Protein AF-T1C9J8-F1 (afdb_monomer_lite)

Secondary structure (DSSP, 8-state):
--PPTT-EEEETTEEEEEEEEETTEEEEEEESS-PBPP---S-PPPPPHHHHHHHHHHHHH---TTS---HHHHHHHHHHHHHT--GGGS--SSEEEEEEETTEEEEE--S-HHHHHHHHHHHHHHHHHHHTS--EEEEEETTEEEEE-SS---HHHHHHGGG--GGGHHHHHHHHGGGSHHHHHHHHHHHHHTTSS-TT--TT-HHHHHHHHHHHTTSHHHHHHHHHHHHHH--HHHHHHHHHHHHTTSSEEEE----HHHHHHHHTTGGG---SS--HHHHHHHHHHHHHSPEEEE-TTT--EEEE-GGG-

pLDDT: mean 84.66, std 13.59, range [38.12, 98.19]

Sequence (313 aa):
MLAQPEEIFLLHGRTWKVVEYRDGELLVENVHEIGSEPRWAGEDLPVPFDVAQEIGRLRREGNFEAYPLRPPDRDRLAERRSAAGAADALPTDRRVTVTARGRVVVYGACFGTRTNETLALAIAGLLTARLGARADVAAVEPTWFVLELPIALDGPALLDAFSLDPDTLGPLAERLVPSSLDYRWVFLAVARKLGVIPPSADPRDLRTLEPLLDQSRTNPLGEETLDKTLHDRYDLGHATEVLRRVRAGEIEVVLAPATPLTDSPLERLRWRAIPDTPPPTLLRAVKERLAKEPLALVCLRCGFSRQTTPGRY

Foldseek 3Di:
DPDDQQAWEDDPNWIWGFHDDDDVDTDIDTDPDDHDYDDPPDDDDWFAQVNLQVVQACLQPVDPPVPPDDPVVSVVSSVVSVQQDDSVQAHHSQEWEWEDDWQKIKTFASGIFQLQVLLLQQLQLVLCVVVVHGKDFLDTGNGMTMIGHPGGDDPVVSLCSLLDQLVCSVVSCLVRVLVDPVLLVLLVVLCCVVVVDPPPDDSPPCVVSVVVQVVCCPDPSNVSSSVVSCVPRHDSPSNSVVSVCCVVSRHDYYYHYDGPVNVVVVVVSPVVCPPPDDDVVVVVVVVVVQQPDWDWDADPPPRDIDIDGNVVD

Organism: NCBI:txid410659

Structure (mmCIF, N/CA/C/O backbone):
data_AF-T1C9J8-F1
#
_entry.id   AF-T1C9J8-F1
#
loop_
_atom_site.group_PDB
_atom_site.id
_atom_site.type_symbol
_atom_site.label_atom_id
_atom_site.label_alt_id
_atom_site.label_comp_id
_atom_site.label_asym_id
_atom_site.label_entity_id
_atom_site.label_seq_id
_atom_site.pdbx_PDB_ins_code
_atom_site.Cartn_x
_atom_site.Cartn_y
_atom_site.Cartn_z
_atom_site.occupancy
_atom_site.B_iso_or_equiv
_atom_site.auth_seq_id
_atom_site.auth_comp_id
_atom_site.auth_asym_id
_atom_site.auth_atom_id
_atom_site.pdbx_PDB_model_num
ATOM 1 N N . MET A 1 1 ? 19.697 -0.714 -2.674 1.00 38.12 1 MET A N 1
ATOM 2 C CA . MET A 1 1 ? 20.263 0.192 -1.657 1.00 38.12 1 MET A CA 1
ATOM 3 C C . MET A 1 1 ? 21.759 0.251 -1.918 1.00 38.12 1 MET A C 1
ATOM 5 O O . MET A 1 1 ? 22.385 -0.799 -1.892 1.00 38.12 1 MET A O 1
ATOM 9 N N . LEU A 1 2 ? 22.302 1.400 -2.324 1.00 41.41 2 LEU A N 1
ATOM 10 C CA . LEU A 1 2 ? 23.755 1.586 -2.398 1.00 41.41 2 LEU A CA 1
ATOM 11 C C . LEU A 1 2 ? 24.186 1.989 -0.989 1.00 41.41 2 LEU A C 1
ATOM 13 O O . LEU A 1 2 ? 23.748 3.035 -0.517 1.00 41.41 2 LEU A O 1
ATOM 17 N N . ALA A 1 3 ? 24.930 1.117 -0.312 1.00 53.22 3 ALA A N 1
ATOM 18 C CA . ALA A 1 3 ? 25.431 1.389 1.027 1.00 53.22 3 ALA A CA 1
ATOM 19 C C . ALA A 1 3 ? 26.308 2.651 1.009 1.00 53.22 3 ALA A C 1
ATOM 21 O O . ALA A 1 3 ? 27.092 2.843 0.073 1.00 53.22 3 ALA A O 1
ATOM 22 N N . GLN A 1 4 ? 26.149 3.528 1.998 1.00 53.25 4 GLN A N 1
ATOM 23 C CA . GLN A 1 4 ? 26.947 4.750 2.096 1.00 53.25 4 GLN A CA 1
ATOM 24 C C . GLN A 1 4 ? 28.256 4.492 2.858 1.00 53.25 4 GLN A C 1
ATOM 26 O O . GLN A 1 4 ? 28.292 3.641 3.747 1.00 53.25 4 GLN A O 1
ATOM 31 N N . PRO A 1 5 ? 29.344 5.223 2.550 1.00 58.94 5 PRO A N 1
ATOM 32 C CA . PRO A 1 5 ? 30.524 5.244 3.411 1.00 58.94 5 PRO A CA 1
ATOM 33 C C . PRO A 1 5 ? 30.120 5.630 4.840 1.00 58.94 5 PRO A C 1
ATOM 35 O O . PRO A 1 5 ? 29.299 6.530 5.009 1.00 58.94 5 PRO A O 1
ATOM 38 N N . GLU A 1 6 ? 30.697 4.966 5.843 1.00 64.62 6 GLU A N 1
ATOM 39 C CA . GLU A 1 6 ? 30.376 5.082 7.277 1.00 64.62 6 GLU A CA 1
ATOM 40 C C . GLU A 1 6 ? 29.046 4.443 7.725 1.00 64.62 6 GLU A C 1
ATOM 42 O O . GLU A 1 6 ? 28.702 4.516 8.904 1.00 64.62 6 GLU A O 1
ATOM 47 N N . GLU A 1 7 ? 28.300 3.781 6.835 1.00 73.06 7 GLU A N 1
ATOM 48 C CA . GLU A 1 7 ? 27.076 3.069 7.213 1.00 73.06 7 GLU A CA 1
ATOM 49 C C . GLU A 1 7 ? 27.390 1.839 8.076 1.00 73.06 7 GLU A C 1
ATOM 51 O O . GLU A 1 7 ? 28.279 1.046 7.755 1.00 73.06 7 GLU A O 1
ATOM 56 N N . ILE A 1 8 ? 26.643 1.671 9.170 1.00 74.56 8 ILE A N 1
ATOM 57 C CA . ILE A 1 8 ? 26.820 0.579 10.127 1.00 74.56 8 ILE A CA 1
ATOM 58 C C . ILE A 1 8 ? 25.636 -0.392 10.026 1.00 74.56 8 ILE A C 1
ATOM 60 O O . ILE A 1 8 ? 24.482 -0.015 10.262 1.00 74.56 8 ILE A O 1
ATOM 64 N N . PHE A 1 9 ? 25.921 -1.658 9.727 1.00 69.56 9 PHE A N 1
ATOM 65 C CA . PHE A 1 9 ? 24.923 -2.714 9.560 1.00 69.56 9 PHE A CA 1
ATOM 66 C C . PHE A 1 9 ? 25.303 -3.993 10.314 1.00 69.56 9 PHE A C 1
ATOM 68 O O . PHE A 1 9 ? 26.475 -4.266 10.576 1.00 69.56 9 PHE A O 1
ATOM 75 N N . LEU A 1 10 ? 24.306 -4.798 10.678 1.00 69.50 10 LEU A N 1
ATOM 76 C CA . LEU A 1 10 ? 24.510 -6.072 11.371 1.00 69.50 10 LEU A CA 1
ATOM 77 C C . LEU A 1 10 ? 24.547 -7.242 10.373 1.00 69.50 10 LEU A C 1
ATOM 79 O O . LEU A 1 10 ? 23.676 -7.364 9.525 1.00 69.50 10 LEU A O 1
ATOM 83 N N . LEU A 1 11 ? 25.533 -8.135 10.457 1.00 71.25 11 LEU A N 1
ATOM 84 C CA . LEU A 1 11 ? 25.592 -9.351 9.635 1.00 71.25 11 LEU A CA 1
ATOM 85 C C . LEU A 1 11 ? 26.282 -10.478 10.413 1.00 71.25 11 LEU A C 1
ATOM 87 O O . LEU A 1 11 ? 27.334 -10.268 11.019 1.00 71.25 11 LEU A O 1
ATOM 91 N N . HIS A 1 12 ? 25.688 -11.677 10.415 1.00 70.00 12 HIS A N 1
ATOM 92 C CA . HIS A 1 12 ? 26.161 -12.841 11.186 1.00 70.00 12 HIS A CA 1
ATOM 93 C C . HIS A 1 12 ? 26.377 -12.561 12.691 1.00 70.00 12 HIS A C 1
ATOM 95 O O . HIS A 1 12 ? 27.331 -13.049 13.295 1.00 70.00 12 HIS A O 1
ATOM 101 N N . GLY A 1 13 ? 25.498 -11.759 13.306 1.00 66.25 13 GLY A N 1
ATOM 102 C CA . GLY A 1 13 ? 25.568 -11.440 14.740 1.00 66.25 13 GLY A CA 1
ATOM 103 C C . GLY A 1 13 ? 26.722 -10.510 15.128 1.00 66.25 13 GLY A C 1
ATOM 104 O O . GLY A 1 13 ? 27.062 -10.411 16.305 1.00 66.25 13 GLY A O 1
ATOM 105 N N . ARG A 1 14 ? 27.342 -9.844 14.149 1.00 73.06 14 ARG A N 1
ATOM 106 C CA . ARG A 1 14 ? 28.403 -8.853 14.342 1.00 73.06 14 ARG A CA 1
ATOM 107 C C . ARG A 1 14 ? 28.042 -7.567 13.616 1.00 73.06 14 ARG A C 1
ATOM 109 O O . ARG A 1 14 ? 27.378 -7.617 12.581 1.00 73.06 14 ARG A O 1
ATOM 116 N N . THR A 1 15 ? 28.500 -6.437 14.137 1.00 80.19 15 THR A N 1
ATOM 117 C CA . THR A 1 15 ? 28.310 -5.151 13.474 1.00 80.19 15 THR A CA 1
ATOM 118 C C . THR A 1 15 ? 29.485 -4.827 12.555 1.00 80.19 15 THR A C 1
ATOM 120 O O . THR A 1 15 ? 30.649 -5.019 12.916 1.00 80.19 15 THR A O 1
ATOM 123 N N . TRP A 1 16 ? 29.170 -4.329 11.365 1.00 79.31 16 TRP A N 1
ATOM 124 C CA . TRP A 1 16 ? 30.102 -3.962 10.311 1.00 79.31 16 TRP A CA 1
ATOM 125 C C . TRP A 1 16 ? 29.885 -2.507 9.916 1.00 79.31 16 TRP A C 1
ATOM 127 O O . TRP A 1 16 ? 28.745 -2.077 9.765 1.00 79.31 16 TRP A O 1
ATOM 137 N N . LYS A 1 17 ? 30.971 -1.762 9.734 1.00 79.06 17 LYS A N 1
ATOM 138 C CA . LYS A 1 17 ? 30.967 -0.388 9.237 1.00 79.06 17 LYS A CA 1
ATOM 139 C C . LYS A 1 17 ? 31.577 -0.344 7.843 1.00 79.06 17 LYS A C 1
ATOM 141 O O . LYS A 1 17 ? 32.652 -0.902 7.628 1.00 79.06 17 LYS A O 1
ATOM 146 N N . VAL A 1 18 ? 30.896 0.302 6.901 1.00 79.75 18 VAL A N 1
ATOM 147 C CA . VAL A 1 18 ? 31.368 0.471 5.522 1.00 79.75 18 VAL A CA 1
ATOM 148 C C . VAL A 1 18 ? 32.519 1.468 5.485 1.00 79.75 18 VAL A C 1
ATOM 150 O O . VAL A 1 18 ? 32.331 2.647 5.769 1.00 79.75 18 VAL A O 1
ATOM 153 N N . VAL A 1 19 ? 33.701 0.995 5.099 1.00 80.56 19 VAL A N 1
ATOM 154 C CA . VAL A 1 19 ? 34.913 1.812 4.950 1.00 80.56 19 VAL A CA 1
ATOM 155 C C . VAL A 1 19 ? 35.003 2.367 3.532 1.00 80.56 19 VAL A C 1
ATOM 157 O O . VAL A 1 19 ? 35.264 3.548 3.325 1.00 80.56 19 VAL A O 1
ATOM 160 N N . GLU A 1 20 ? 34.783 1.510 2.537 1.00 71.25 20 GLU A N 1
ATOM 161 C CA . GLU A 1 20 ? 34.963 1.862 1.133 1.00 71.25 20 GLU A CA 1
ATOM 162 C C . GLU A 1 20 ? 34.051 1.010 0.247 1.00 71.25 20 GLU A C 1
ATOM 164 O O . GLU A 1 20 ? 33.862 -0.187 0.484 1.00 71.25 20 GLU A O 1
ATOM 169 N N . TYR A 1 21 ? 33.513 1.628 -0.805 1.00 66.12 21 TYR A N 1
ATOM 170 C CA . TYR A 1 21 ? 32.851 0.912 -1.888 1.00 66.12 21 TYR A CA 1
ATOM 171 C C . TYR A 1 21 ? 33.843 0.677 -3.025 1.00 66.12 21 TYR A C 1
ATOM 173 O O . TYR A 1 21 ? 34.403 1.629 -3.572 1.00 66.12 21 TYR A O 1
ATOM 181 N N . ARG A 1 22 ? 34.028 -0.586 -3.403 1.00 73.19 22 ARG A N 1
ATOM 182 C CA . ARG A 1 22 ? 34.748 -0.993 -4.613 1.00 73.19 22 ARG A CA 1
ATOM 183 C C . ARG A 1 22 ? 33.746 -1.620 -5.571 1.00 73.19 22 ARG A C 1
ATOM 185 O O . ARG A 1 22 ? 32.713 -2.123 -5.138 1.00 73.19 22 ARG A O 1
ATOM 192 N N . ASP A 1 23 ? 34.012 -1.566 -6.871 1.00 62.16 23 ASP A N 1
ATOM 193 C CA . ASP A 1 23 ? 33.075 -2.090 -7.871 1.00 62.16 23 ASP A CA 1
ATOM 194 C C . ASP A 1 23 ? 32.761 -3.576 -7.618 1.00 62.16 23 ASP A C 1
ATOM 196 O O . ASP A 1 23 ? 33.561 -4.458 -7.914 1.00 62.16 23 ASP A O 1
ATOM 200 N N . GLY A 1 24 ? 31.587 -3.841 -7.033 1.00 63.66 24 GLY A N 1
ATOM 201 C CA . GLY A 1 24 ? 31.118 -5.182 -6.675 1.00 63.66 24 GLY A CA 1
ATOM 202 C C . GLY A 1 24 ? 31.525 -5.696 -5.287 1.00 63.66 24 GLY A C 1
ATOM 203 O O . GLY A 1 24 ? 31.064 -6.770 -4.908 1.00 63.66 24 GLY A O 1
ATOM 204 N N . GLU A 1 25 ? 32.309 -4.947 -4.508 1.00 69.50 25 GLU A N 1
ATOM 205 C CA . GLU A 1 25 ? 32.808 -5.366 -3.192 1.00 69.50 25 GLU A CA 1
ATOM 206 C C . GLU A 1 25 ? 32.653 -4.256 -2.140 1.00 69.50 25 GLU A C 1
ATOM 208 O O . GLU A 1 25 ? 32.909 -3.077 -2.387 1.00 69.50 25 GLU A O 1
ATOM 213 N N . LEU A 1 26 ? 32.245 -4.641 -0.930 1.00 75.50 26 LEU A N 1
ATOM 214 C CA . LEU A 1 26 ? 32.112 -3.746 0.220 1.00 75.50 26 LEU A CA 1
ATOM 215 C C . LEU A 1 26 ? 33.272 -3.990 1.183 1.00 75.50 26 LEU A C 1
ATOM 217 O O . LEU A 1 26 ? 33.353 -5.052 1.802 1.00 75.50 26 LEU A O 1
ATOM 221 N N . LEU A 1 27 ? 34.161 -3.005 1.319 1.00 78.69 27 LEU A N 1
ATOM 222 C CA . LEU A 1 27 ? 35.200 -3.038 2.340 1.00 78.69 27 LEU A CA 1
ATOM 223 C C . LEU A 1 27 ? 34.573 -2.610 3.668 1.00 78.69 27 LEU A C 1
ATOM 225 O O . LEU A 1 27 ? 34.063 -1.494 3.785 1.00 78.69 27 LEU A O 1
ATOM 229 N N . VAL A 1 28 ? 34.607 -3.498 4.659 1.00 83.12 28 VAL A N 1
ATOM 230 C CA . VAL A 1 28 ? 33.979 -3.271 5.963 1.00 83.12 28 VAL A CA 1
ATOM 231 C C . VAL A 1 28 ? 34.940 -3.537 7.112 1.00 83.12 28 VAL A C 1
ATOM 233 O O . VAL A 1 28 ? 35.787 -4.426 7.033 1.00 83.12 28 VAL A O 1
ATOM 236 N N . GLU A 1 29 ? 34.777 -2.795 8.201 1.00 84.81 29 GLU A N 1
ATOM 237 C CA . GLU A 1 29 ? 35.465 -3.032 9.469 1.00 84.81 29 GLU A CA 1
ATOM 238 C C . GLU A 1 29 ? 34.477 -3.475 10.551 1.00 84.81 29 GLU A C 1
ATOM 240 O O . GLU A 1 29 ? 33.301 -3.111 10.526 1.00 84.81 29 GLU A O 1
ATOM 245 N N . ASN A 1 30 ? 34.929 -4.299 11.497 1.00 81.94 30 ASN A N 1
ATOM 246 C CA . ASN A 1 30 ? 34.087 -4.714 12.614 1.00 81.94 30 ASN A CA 1
ATOM 247 C C . ASN A 1 30 ? 34.028 -3.601 13.667 1.00 81.94 30 ASN A C 1
ATOM 249 O O . ASN A 1 30 ? 35.068 -3.105 14.092 1.00 81.94 30 ASN A O 1
ATOM 253 N N . VAL A 1 31 ? 32.822 -3.251 14.111 1.00 79.69 31 VAL A N 1
ATOM 254 C CA . VAL A 1 31 ? 32.601 -2.231 15.146 1.00 79.69 31 VAL A CA 1
ATOM 255 C C . VAL A 1 31 ? 31.745 -2.787 16.285 1.00 79.69 31 VAL A C 1
ATOM 257 O O . VAL A 1 31 ? 30.998 -3.748 16.107 1.00 79.69 31 VAL A O 1
ATOM 260 N N . HIS A 1 32 ? 31.860 -2.196 17.476 1.00 72.44 32 HIS A N 1
ATOM 261 C CA . HIS A 1 32 ? 31.062 -2.571 18.655 1.00 72.44 32 HIS A CA 1
ATOM 262 C C . HIS A 1 32 ? 29.763 -1.767 18.800 1.00 72.44 32 HIS A C 1
ATOM 264 O O . HIS A 1 32 ? 28.956 -2.056 19.682 1.00 72.44 32 HIS A O 1
ATOM 270 N N . GLU A 1 33 ? 29.551 -0.768 17.946 1.00 70.88 33 GLU A N 1
ATOM 271 C CA . GLU A 1 33 ? 28.302 -0.013 17.891 1.00 70.88 33 GLU A CA 1
ATOM 272 C C . GLU A 1 33 ? 27.154 -0.916 17.414 1.00 70.88 33 GLU A C 1
ATOM 274 O O . GLU A 1 33 ? 27.370 -1.892 16.695 1.00 70.88 33 GLU A O 1
ATOM 279 N N . ILE A 1 34 ? 25.922 -0.633 17.839 1.00 62.28 34 ILE A N 1
ATOM 280 C CA . ILE A 1 34 ? 24.747 -1.359 17.347 1.00 62.28 34 ILE A CA 1
ATOM 281 C C . ILE A 1 34 ? 24.388 -0.757 15.991 1.00 62.28 34 ILE A C 1
ATOM 283 O O . ILE A 1 34 ? 23.905 0.371 15.912 1.00 62.28 34 ILE A O 1
ATOM 287 N N . GLY A 1 35 ? 24.666 -1.509 14.929 1.00 56.84 35 GLY A N 1
ATOM 288 C CA . GLY A 1 35 ? 24.285 -1.141 13.572 1.00 56.84 35 GLY A CA 1
ATOM 289 C C . GLY A 1 35 ? 22.791 -1.269 13.332 1.00 56.84 35 GLY A C 1
ATOM 290 O O . GLY A 1 35 ? 22.063 -1.903 14.097 1.00 56.84 35 GLY A O 1
ATOM 291 N N . SER A 1 36 ? 22.342 -0.697 12.221 1.00 55.31 36 SER A N 1
ATOM 292 C CA . SER A 1 36 ? 20.989 -0.938 11.730 1.00 55.31 36 SER A CA 1
ATOM 293 C C . SER A 1 36 ? 20.814 -2.410 11.329 1.00 55.31 36 SER A C 1
ATOM 295 O O . SER A 1 36 ? 21.742 -3.056 10.828 1.00 55.31 36 SER A O 1
ATOM 297 N N . GLU A 1 37 ? 19.630 -2.969 11.590 1.00 51.12 37 GLU A N 1
ATOM 298 C CA . GLU A 1 37 ? 19.301 -4.322 11.141 1.00 51.12 37 GLU A CA 1
ATOM 299 C C . GLU A 1 37 ? 19.304 -4.349 9.606 1.00 51.12 37 GLU A C 1
ATOM 301 O O . GLU A 1 37 ? 18.673 -3.484 8.982 1.00 51.12 37 GLU A O 1
ATOM 306 N N . PRO A 1 38 ? 20.011 -5.305 8.973 1.00 44.25 38 PRO A N 1
ATOM 307 C CA . PRO A 1 38 ? 19.994 -5.415 7.531 1.00 44.25 38 PRO A CA 1
ATOM 308 C C . PRO A 1 38 ? 18.559 -5.689 7.100 1.00 44.25 38 PRO A C 1
ATOM 310 O O . PRO A 1 38 ? 17.903 -6.619 7.570 1.00 44.25 38 PRO A O 1
ATOM 313 N N . ARG A 1 39 ? 18.066 -4.895 6.155 1.00 45.19 39 ARG A N 1
ATOM 314 C CA . ARG A 1 39 ? 16.855 -5.273 5.440 1.00 45.19 39 ARG A CA 1
ATOM 315 C C . ARG A 1 39 ? 17.241 -6.363 4.459 1.00 45.19 39 ARG A C 1
ATOM 317 O O . ARG A 1 39 ? 17.874 -6.085 3.442 1.00 45.19 39 ARG A O 1
ATOM 324 N N . TRP A 1 40 ? 16.894 -7.600 4.789 1.00 47.88 40 TRP A N 1
ATOM 325 C CA . TRP A 1 40 ? 17.001 -8.711 3.858 1.00 47.88 40 TRP A CA 1
ATOM 326 C C . TRP A 1 40 ? 16.184 -8.362 2.613 1.00 47.88 40 TRP A C 1
ATOM 328 O O . TRP A 1 40 ? 14.974 -8.165 2.682 1.00 47.88 40 TRP A O 1
ATOM 338 N N . ALA A 1 41 ? 16.858 -8.225 1.473 1.00 39.81 41 ALA A N 1
ATOM 339 C CA . ALA A 1 41 ? 16.194 -8.150 0.183 1.00 39.81 41 ALA A CA 1
ATOM 340 C C . ALA A 1 41 ? 15.796 -9.579 -0.211 1.00 39.81 41 ALA A C 1
ATOM 342 O O . ALA A 1 41 ? 16.521 -10.278 -0.913 1.00 39.81 41 ALA A O 1
ATOM 343 N N . GLY A 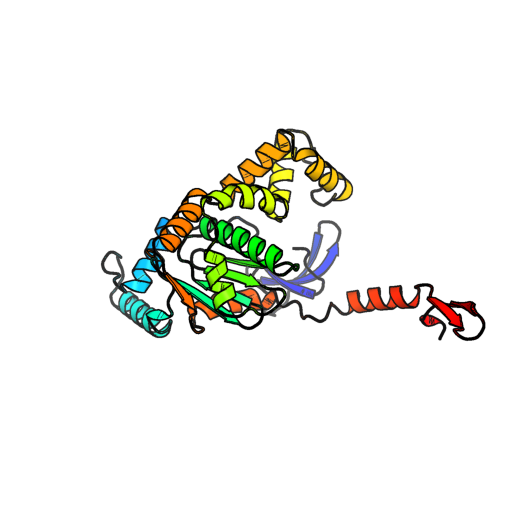1 42 ? 14.663 -10.013 0.323 1.00 44.69 42 GLY A N 1
ATOM 344 C CA . GLY A 1 42 ? 13.917 -11.204 -0.050 1.00 44.69 42 GLY A CA 1
ATOM 345 C C . GLY A 1 42 ? 12.441 -10.875 0.130 1.00 44.69 42 GLY A C 1
ATOM 346 O O . GLY A 1 42 ? 12.092 -10.081 1.002 1.00 44.69 42 GLY A O 1
ATOM 347 N N . GLU A 1 43 ? 11.579 -11.400 -0.733 1.00 55.03 43 GLU A N 1
ATOM 348 C CA . GLU A 1 43 ? 10.140 -11.226 -0.558 1.00 55.03 43 GLU A CA 1
ATOM 349 C C . GLU A 1 43 ? 9.713 -12.017 0.679 1.00 55.03 43 GLU A C 1
ATOM 351 O O . GLU A 1 43 ? 9.611 -13.243 0.627 1.00 55.03 43 GLU A O 1
ATOM 356 N N . ASP A 1 44 ? 9.487 -11.334 1.806 1.00 61.19 44 ASP A N 1
ATOM 357 C CA . ASP A 1 44 ? 8.650 -11.910 2.855 1.00 61.19 44 ASP A CA 1
ATOM 358 C C . ASP A 1 44 ? 7.346 -12.355 2.192 1.00 61.19 44 ASP A C 1
ATOM 360 O O . ASP A 1 44 ? 6.742 -11.594 1.425 1.00 61.19 44 ASP A O 1
ATOM 364 N N . LEU A 1 45 ? 6.933 -13.599 2.455 1.00 78.56 45 LEU A N 1
ATOM 365 C CA . LEU A 1 45 ? 5.687 -14.121 1.904 1.00 78.56 45 LEU A CA 1
ATOM 366 C C . LEU A 1 45 ? 4.559 -13.142 2.259 1.00 78.56 45 LEU A C 1
ATOM 368 O O . LEU A 1 45 ? 4.361 -12.852 3.445 1.00 78.56 45 LEU A O 1
ATOM 372 N N . PRO A 1 46 ? 3.839 -12.602 1.258 1.00 90.12 46 PRO A N 1
ATOM 373 C CA . PRO A 1 46 ? 2.837 -11.588 1.513 1.00 90.12 46 PRO A CA 1
ATOM 374 C C . PRO A 1 46 ? 1.758 -12.177 2.412 1.00 90.12 46 PRO A C 1
ATOM 376 O O . PRO A 1 46 ? 1.273 -13.283 2.172 1.00 90.12 46 PRO A O 1
ATOM 379 N N . VAL A 1 47 ? 1.364 -11.425 3.437 1.00 95.19 47 VAL A N 1
ATOM 380 C CA . VAL A 1 47 ? 0.275 -11.856 4.308 1.00 95.19 47 VAL A CA 1
ATOM 381 C C . VAL A 1 47 ? -1.030 -11.782 3.512 1.00 95.19 47 VAL A C 1
ATOM 383 O O . VAL A 1 47 ? -1.343 -10.704 2.986 1.00 95.19 47 VAL A O 1
ATOM 386 N N . PRO A 1 48 ? -1.783 -12.892 3.421 1.00 96.44 48 PRO A N 1
ATOM 387 C CA . PRO A 1 48 ? -3.047 -12.946 2.698 1.00 96.44 48 PRO A CA 1
ATOM 388 C C . PRO A 1 48 ? -4.130 -12.012 3.255 1.00 96.44 48 PRO A C 1
ATOM 390 O O . PRO A 1 48 ? -4.105 -11.613 4.425 1.00 96.44 48 PRO A O 1
ATOM 393 N N . PHE A 1 49 ? -5.109 -11.691 2.405 1.00 97.62 49 PHE A N 1
ATOM 394 C CA . PHE A 1 49 ? -6.233 -10.814 2.738 1.00 97.62 49 PHE A CA 1
ATOM 395 C C . PHE A 1 49 ? -7.068 -11.340 3.915 1.00 97.62 49 PHE A C 1
ATOM 397 O O . PHE A 1 49 ? -7.369 -10.597 4.847 1.00 97.62 49 PHE A O 1
ATOM 404 N N . ASP A 1 50 ? -7.408 -12.627 3.904 1.00 97.44 50 ASP A N 1
ATOM 405 C CA . ASP A 1 50 ? -8.197 -13.302 4.938 1.00 97.44 50 ASP A CA 1
ATOM 406 C C . ASP A 1 50 ? -7.495 -13.302 6.301 1.00 97.44 50 ASP A C 1
ATOM 408 O O . ASP A 1 50 ? -8.121 -12.989 7.315 1.00 97.44 50 ASP A O 1
ATOM 412 N N . VAL A 1 51 ? -6.181 -13.543 6.323 1.00 97.00 51 VAL A N 1
ATOM 413 C CA . VAL A 1 51 ? -5.365 -13.469 7.544 1.00 97.00 51 VAL A CA 1
ATOM 414 C C . VAL A 1 51 ? -5.372 -12.052 8.122 1.00 97.00 51 VAL A C 1
ATOM 416 O O . VAL A 1 51 ? -5.542 -11.860 9.327 1.00 97.00 51 VAL A O 1
ATOM 419 N N . ALA A 1 52 ? -5.224 -11.029 7.280 1.00 97.38 52 ALA A N 1
ATOM 420 C CA . ALA A 1 52 ? -5.265 -9.647 7.744 1.00 97.38 52 ALA A CA 1
ATOM 421 C C . ALA A 1 52 ? -6.664 -9.228 8.222 1.00 97.38 52 ALA A C 1
ATOM 423 O O . ALA A 1 52 ? -6.779 -8.562 9.255 1.00 97.38 52 ALA A O 1
ATOM 424 N N . GLN A 1 53 ? -7.726 -9.661 7.535 1.00 97.81 53 GLN A N 1
ATOM 425 C CA . GLN A 1 53 ? -9.107 -9.464 7.986 1.00 97.81 53 GLN A CA 1
ATOM 426 C C . GLN A 1 53 ? -9.346 -10.140 9.338 1.00 97.81 53 GLN A C 1
ATOM 428 O O . GLN A 1 53 ? -9.973 -9.552 10.217 1.00 97.81 53 GLN A O 1
ATOM 433 N N . GLU A 1 54 ? -8.803 -11.334 9.562 1.00 96.75 54 GLU A N 1
ATOM 434 C CA . GLU A 1 54 ? -8.890 -11.996 10.857 1.00 96.75 54 GLU A CA 1
ATOM 435 C C . GLU A 1 54 ? -8.189 -11.194 11.965 1.00 96.75 54 GLU A C 1
ATOM 437 O O . GLU A 1 54 ? -8.774 -11.000 13.032 1.00 96.75 54 GLU A O 1
ATOM 442 N N . ILE A 1 55 ? -7.003 -10.631 11.703 1.00 94.50 55 ILE A N 1
ATOM 443 C CA . ILE A 1 55 ? -6.338 -9.711 12.643 1.00 94.50 55 ILE A CA 1
ATOM 444 C C . ILE A 1 55 ? -7.245 -8.510 12.953 1.00 94.50 55 ILE A C 1
ATOM 446 O O . ILE A 1 55 ? -7.394 -8.124 14.116 1.00 94.50 55 ILE A O 1
ATOM 450 N N . GLY A 1 56 ? -7.875 -7.927 11.931 1.00 95.69 56 GLY A N 1
ATOM 451 C CA . GLY A 1 56 ? -8.824 -6.825 12.086 1.00 95.69 56 GLY A CA 1
ATOM 452 C C . GLY A 1 56 ? -10.040 -7.195 12.944 1.00 95.69 56 GLY A C 1
ATOM 453 O O . GLY A 1 56 ? -10.406 -6.443 13.852 1.00 95.69 56 GLY A O 1
ATOM 454 N N . ARG A 1 57 ? -10.612 -8.383 12.720 1.00 95.56 57 ARG A N 1
ATOM 455 C CA . ARG A 1 57 ? -11.730 -8.936 13.498 1.00 95.56 57 ARG A CA 1
ATOM 456 C C . ARG A 1 57 ? -11.345 -9.142 14.957 1.00 95.56 57 ARG A C 1
ATOM 458 O O . ARG A 1 57 ? -12.080 -8.724 15.849 1.00 95.56 57 ARG A O 1
ATOM 465 N N . LEU A 1 58 ? -10.171 -9.719 15.208 1.00 93.25 58 LEU A N 1
ATOM 466 C CA . LEU A 1 58 ? -9.632 -9.918 16.553 1.00 93.25 58 LEU A CA 1
ATOM 467 C C . LEU A 1 58 ? -9.405 -8.591 17.286 1.00 93.25 58 LEU A C 1
ATOM 469 O O . LEU A 1 58 ? -9.704 -8.487 18.475 1.00 93.25 58 LEU A O 1
ATOM 473 N N . ARG A 1 59 ? -8.940 -7.544 16.589 1.00 92.25 59 ARG A N 1
ATOM 474 C CA . ARG A 1 59 ? -8.840 -6.189 17.161 1.00 92.25 59 ARG A CA 1
ATOM 475 C C . ARG A 1 59 ? -10.212 -5.640 17.546 1.00 92.25 59 ARG A C 1
ATOM 477 O O . ARG A 1 59 ? -10.342 -5.060 18.624 1.00 92.25 59 ARG A O 1
ATOM 484 N N . ARG A 1 60 ? -11.237 -5.850 16.715 1.00 92.81 60 ARG A N 1
ATOM 485 C CA . ARG A 1 60 ? -12.607 -5.412 17.009 1.00 92.81 60 ARG A CA 1
ATOM 486 C C . ARG A 1 60 ? -13.203 -6.163 18.197 1.00 92.81 60 ARG A C 1
ATOM 488 O O . ARG A 1 60 ? -13.632 -5.533 19.157 1.00 92.81 60 ARG A O 1
ATOM 495 N N . GLU A 1 61 ? -13.219 -7.488 18.137 1.00 92.12 61 GLU A N 1
ATOM 496 C CA . GLU A 1 61 ? -13.957 -8.346 19.072 1.00 92.12 61 GLU A CA 1
ATOM 497 C C . GLU A 1 61 ? -13.190 -8.602 20.369 1.00 92.12 61 GLU A C 1
ATOM 499 O O . GLU A 1 61 ? -13.803 -8.801 21.412 1.00 92.12 61 GLU A O 1
ATOM 504 N N . GLY A 1 62 ? -11.853 -8.596 20.327 1.00 88.88 62 GLY A N 1
ATOM 505 C CA . GLY A 1 62 ? -11.018 -8.977 21.468 1.00 88.88 62 GLY A CA 1
ATOM 506 C C . GLY A 1 62 ? -11.207 -10.435 21.904 1.00 88.88 62 GLY A C 1
ATOM 507 O O . GLY A 1 62 ? -10.794 -10.797 23.002 1.00 88.88 62 GLY A O 1
ATOM 508 N N . ASN A 1 63 ? -11.848 -11.258 21.070 1.00 88.44 63 ASN A N 1
ATOM 509 C CA . ASN A 1 63 ? -12.152 -12.651 21.359 1.00 88.44 63 ASN A CA 1
ATOM 510 C C . ASN A 1 63 ? -11.080 -13.563 20.752 1.00 88.44 63 ASN A C 1
ATOM 512 O O . ASN A 1 63 ? -11.009 -13.712 19.535 1.00 88.44 63 ASN A O 1
ATOM 516 N N . PHE A 1 64 ? -10.286 -14.206 21.607 1.00 88.44 64 PHE A N 1
ATOM 517 C CA . PHE A 1 64 ? -9.221 -15.126 21.201 1.00 88.44 64 PHE A CA 1
ATOM 518 C C . PHE A 1 64 ? -9.534 -16.598 21.537 1.00 88.44 64 PHE A C 1
ATOM 520 O O . PHE A 1 64 ? -8.632 -17.434 21.541 1.00 88.44 64 PHE A O 1
ATOM 527 N N . GLU A 1 65 ? -10.788 -16.955 21.843 1.00 86.81 65 GLU A N 1
ATOM 528 C CA . GLU A 1 65 ? -11.182 -18.314 22.272 1.00 86.81 65 GLU A CA 1
ATOM 529 C C . GLU A 1 65 ? -10.849 -19.405 21.253 1.00 86.81 65 GLU A C 1
ATOM 531 O O . GLU A 1 65 ? -10.417 -20.489 21.635 1.00 86.81 65 GLU A O 1
ATOM 536 N N . ALA A 1 66 ? -10.941 -19.094 19.960 1.00 88.75 66 ALA A N 1
ATOM 537 C CA . ALA A 1 66 ? -10.599 -20.028 18.888 1.00 88.75 66 ALA A CA 1
ATOM 538 C C . ALA A 1 66 ? -9.100 -20.395 18.827 1.00 88.75 66 ALA A C 1
ATOM 540 O O . ALA A 1 66 ? -8.729 -21.340 18.133 1.00 88.75 66 ALA A O 1
ATOM 541 N N . TYR A 1 67 ? -8.234 -19.666 19.538 1.00 89.56 67 TYR A N 1
ATOM 542 C CA . TYR A 1 67 ? -6.788 -19.856 19.502 1.00 89.56 67 TYR A CA 1
ATOM 543 C C . TYR A 1 67 ? -6.297 -20.649 20.716 1.00 89.56 67 TYR A C 1
ATOM 545 O O . TYR A 1 67 ? -6.757 -20.393 21.832 1.00 89.56 67 TYR A O 1
ATOM 553 N N . PRO A 1 68 ? -5.319 -21.560 20.557 1.00 93.19 68 PRO A N 1
ATOM 554 C CA . PRO A 1 68 ? -4.774 -22.373 21.646 1.00 93.19 68 PRO A CA 1
ATOM 555 C C . PRO A 1 68 ? -3.802 -21.572 22.538 1.00 93.19 68 PRO A C 1
ATOM 557 O O . PRO A 1 68 ? -2.629 -21.911 22.680 1.00 93.19 68 PRO A O 1
ATOM 560 N N . LEU A 1 69 ? -4.280 -20.474 23.127 1.00 90.75 69 LEU A N 1
ATOM 561 C CA . LEU A 1 69 ? -3.506 -19.588 23.998 1.00 90.75 69 LEU A CA 1
ATOM 562 C C . LEU A 1 69 ? -3.615 -20.008 25.463 1.00 90.75 69 LEU A C 1
ATOM 564 O O . LEU A 1 69 ? -4.707 -20.330 25.947 1.00 90.75 69 LEU A O 1
ATOM 568 N N . ARG A 1 70 ? -2.495 -19.920 26.191 1.00 93.75 70 ARG A N 1
ATOM 569 C CA . ARG A 1 70 ? -2.480 -20.072 27.652 1.00 93.75 70 ARG A CA 1
ATOM 570 C C . ARG A 1 70 ? -3.189 -18.865 28.290 1.00 93.75 70 ARG A C 1
ATOM 572 O O . ARG A 1 70 ? -3.067 -17.765 27.750 1.00 93.75 70 ARG A O 1
ATOM 579 N N . PRO A 1 71 ? -3.852 -19.020 29.451 1.00 90.62 71 PRO A N 1
ATOM 580 C CA . PRO A 1 71 ? -4.490 -17.904 30.158 1.00 90.62 71 PRO A CA 1
ATOM 581 C C . PRO A 1 71 ? -3.630 -16.625 30.281 1.00 90.62 71 PRO A C 1
ATOM 583 O O . PRO A 1 71 ? -4.102 -15.581 29.840 1.00 90.62 71 PRO A O 1
ATOM 586 N N . PRO A 1 72 ? -2.348 -16.673 30.714 1.00 92.69 72 PRO A N 1
ATOM 587 C CA . PRO A 1 72 ? -1.532 -15.457 30.819 1.00 92.69 72 PRO A CA 1
ATOM 588 C C . PRO A 1 72 ? -1.247 -14.775 29.471 1.00 92.69 72 PRO A C 1
ATOM 590 O O . PRO A 1 72 ? -1.042 -13.565 29.420 1.00 92.69 72 PRO A O 1
ATOM 593 N N . ASP A 1 73 ? -1.228 -15.525 28.364 1.00 92.31 73 ASP A N 1
ATOM 594 C CA . ASP A 1 73 ? -1.038 -14.935 27.035 1.00 92.31 73 ASP A CA 1
ATOM 595 C C . ASP A 1 73 ? -2.312 -14.209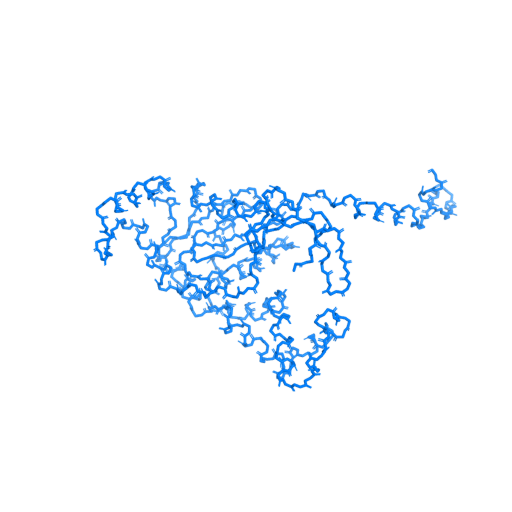 26.566 1.00 92.31 73 ASP A C 1
ATOM 597 O O . ASP A 1 73 ? -2.212 -13.175 25.903 1.00 92.31 73 ASP A O 1
ATOM 601 N N . ARG A 1 74 ? -3.503 -14.707 26.944 1.00 89.50 74 ARG A N 1
ATOM 602 C CA . ARG A 1 74 ? -4.790 -14.033 26.682 1.00 89.50 74 ARG A CA 1
ATOM 603 C C . ARG A 1 74 ? -4.872 -12.709 27.428 1.00 89.50 74 ARG A C 1
ATOM 605 O O . ARG A 1 74 ? -5.190 -11.696 26.808 1.00 89.50 74 ARG A O 1
ATOM 612 N N . ASP A 1 75 ? -4.507 -12.709 28.708 1.00 89.62 75 ASP A N 1
ATOM 613 C CA . ASP A 1 75 ? -4.482 -11.499 29.534 1.00 89.62 75 ASP A CA 1
ATOM 614 C C . ASP A 1 75 ? -3.540 -10.453 28.925 1.00 89.62 75 ASP A C 1
ATOM 616 O O . ASP A 1 75 ? -3.925 -9.305 28.703 1.00 89.62 75 ASP A O 1
ATOM 620 N N . ARG A 1 76 ? -2.340 -10.875 28.504 1.00 90.81 76 ARG A N 1
ATOM 621 C CA . ARG A 1 76 ? -1.365 -9.993 27.846 1.00 90.81 76 ARG A CA 1
ATOM 622 C C . ARG A 1 76 ? -1.875 -9.407 26.525 1.00 90.81 76 ARG A C 1
ATOM 624 O O . ARG A 1 76 ? -1.553 -8.264 26.193 1.00 90.81 76 ARG A O 1
ATOM 631 N N . LEU A 1 77 ? -2.637 -10.166 25.736 1.00 89.06 77 LEU A N 1
ATOM 632 C CA . LEU A 1 77 ? -3.256 -9.656 24.507 1.00 89.06 77 LEU A CA 1
ATOM 633 C C . LEU A 1 77 ? -4.386 -8.669 24.808 1.00 89.06 77 LEU A C 1
ATOM 635 O O . LEU A 1 77 ? -4.484 -7.644 24.130 1.00 89.06 77 LEU A O 1
ATOM 639 N N . ALA A 1 78 ? -5.201 -8.940 25.827 1.00 86.88 78 ALA A N 1
ATOM 640 C CA . ALA A 1 78 ? -6.260 -8.040 26.269 1.00 86.88 78 ALA A CA 1
ATOM 641 C C . ALA A 1 78 ? -5.690 -6.710 26.793 1.00 86.88 78 ALA A C 1
ATOM 643 O O . ALA A 1 78 ? -6.175 -5.637 26.420 1.00 86.88 78 ALA A O 1
ATOM 644 N N . GLU A 1 79 ? -4.608 -6.764 27.574 1.00 89.31 79 GLU A N 1
ATOM 645 C CA . GLU A 1 79 ? -3.853 -5.589 28.018 1.00 89.31 79 GLU A CA 1
ATOM 646 C C . GLU A 1 79 ? -3.289 -4.805 26.831 1.00 89.31 79 GLU A C 1
ATOM 648 O O . GLU A 1 79 ? -3.507 -3.599 26.728 1.00 89.31 79 GLU A O 1
ATOM 653 N N . ARG A 1 80 ? -2.623 -5.481 25.882 1.00 87.50 80 ARG A N 1
ATOM 654 C CA . ARG A 1 80 ? -2.087 -4.837 24.671 1.00 87.50 80 ARG A CA 1
ATOM 655 C C . ARG A 1 80 ? -3.172 -4.179 23.830 1.00 87.50 80 ARG A C 1
ATOM 657 O O . ARG A 1 80 ? -2.957 -3.077 23.339 1.00 87.50 80 ARG A O 1
ATOM 664 N N . ARG A 1 81 ? -4.327 -4.828 23.664 1.00 87.00 81 ARG A N 1
ATOM 665 C CA . ARG A 1 81 ? -5.476 -4.259 22.948 1.00 87.00 81 ARG A CA 1
ATOM 666 C C . ARG A 1 81 ? -6.009 -3.020 23.663 1.00 87.00 81 ARG A C 1
ATOM 668 O O . ARG A 1 81 ? -6.289 -2.029 23.004 1.00 87.00 81 ARG A O 1
ATOM 675 N N . SER A 1 82 ? -6.103 -3.061 24.989 1.00 86.56 82 SER A N 1
ATOM 676 C CA . SER A 1 82 ? -6.560 -1.920 25.793 1.00 86.56 82 SER A CA 1
ATOM 677 C C . SER A 1 82 ? -5.567 -0.754 25.746 1.00 86.56 82 SER A C 1
ATOM 679 O O . SER A 1 82 ? -5.967 0.403 25.674 1.00 86.56 82 SER A O 1
ATOM 681 N N . ALA A 1 83 ? -4.266 -1.053 25.714 1.00 88.31 83 ALA A N 1
ATOM 682 C CA . ALA A 1 83 ? -3.203 -0.063 25.563 1.00 88.31 83 ALA A CA 1
ATOM 683 C C . ALA A 1 83 ? -3.063 0.473 24.125 1.00 88.31 83 ALA A C 1
ATOM 685 O O . ALA A 1 83 ? -2.456 1.521 23.922 1.00 88.31 83 ALA A O 1
ATOM 686 N N . ALA A 1 84 ? -3.610 -0.222 23.122 1.00 85.00 84 ALA A N 1
ATOM 687 C CA . ALA A 1 84 ? -3.496 0.156 21.716 1.00 85.00 84 ALA A CA 1
ATOM 688 C C . ALA A 1 84 ? -4.315 1.399 21.343 1.00 85.00 84 ALA A C 1
ATOM 690 O O . ALA A 1 84 ? -4.133 1.910 20.246 1.00 85.00 84 ALA A O 1
ATOM 691 N N . GLY A 1 85 ? -5.191 1.892 22.218 1.00 83.88 85 GLY A N 1
ATOM 692 C CA . GLY A 1 85 ? -6.001 3.088 21.991 1.00 83.88 85 GLY A CA 1
ATOM 693 C C . GLY A 1 85 ? -7.495 2.834 22.168 1.00 83.88 85 GLY A C 1
ATOM 694 O O . GLY A 1 85 ? -7.932 1.715 22.438 1.00 83.88 85 GLY A O 1
ATOM 695 N N . ALA A 1 86 ? -8.285 3.898 22.024 1.00 84.94 86 ALA A N 1
ATOM 696 C CA . ALA A 1 86 ? -9.738 3.806 22.069 1.00 84.94 86 ALA A CA 1
ATOM 697 C C . ALA A 1 86 ? -10.265 2.924 20.923 1.00 84.94 86 ALA A C 1
ATOM 699 O O . ALA A 1 86 ? -9.694 2.898 19.834 1.00 84.94 86 ALA A O 1
ATOM 700 N N . ALA A 1 87 ? -11.348 2.182 21.168 1.00 82.31 87 ALA A N 1
ATOM 701 C CA . ALA A 1 87 ? -11.851 1.179 20.226 1.00 82.31 87 ALA A CA 1
ATOM 702 C C . ALA A 1 87 ? -12.306 1.771 18.878 1.00 82.31 87 ALA A C 1
ATOM 704 O O . ALA A 1 87 ? -12.284 1.076 17.864 1.00 82.31 87 ALA A O 1
ATOM 705 N N . ASP A 1 88 ? -12.710 3.040 18.857 1.00 85.38 88 ASP A N 1
ATOM 706 C CA . ASP A 1 88 ? -13.038 3.823 17.661 1.00 85.38 88 ASP A CA 1
ATOM 707 C C . ASP A 1 88 ? -11.792 4.228 16.847 1.00 85.38 88 ASP A C 1
ATOM 709 O O . ASP A 1 88 ? -11.861 4.339 15.625 1.00 85.38 88 ASP A O 1
ATOM 713 N N . ALA A 1 89 ? -10.631 4.337 17.497 1.00 87.88 89 ALA A N 1
ATOM 714 C CA . ALA A 1 89 ? -9.348 4.693 16.892 1.00 87.88 89 ALA A CA 1
ATOM 715 C C . ALA A 1 89 ? -8.520 3.489 16.392 1.00 87.88 89 ALA A C 1
ATOM 717 O O . ALA A 1 89 ? -7.413 3.673 15.878 1.00 87.88 89 ALA A O 1
ATOM 718 N N . LEU A 1 90 ? -9.022 2.255 16.533 1.00 92.06 90 LEU A N 1
ATOM 719 C CA . LEU A 1 90 ? -8.330 1.047 16.073 1.00 92.06 90 LEU A CA 1
ATOM 720 C C . LEU A 1 90 ? -8.742 0.661 14.643 1.00 92.06 90 LEU A C 1
ATOM 722 O O . LEU A 1 90 ? -9.941 0.580 14.359 1.00 92.06 90 LEU A O 1
ATOM 726 N N . PRO A 1 91 ? -7.784 0.336 13.754 1.00 95.06 91 PRO A N 1
ATOM 727 C CA . PRO A 1 91 ? -8.098 -0.275 12.469 1.00 95.06 91 PRO A CA 1
ATOM 728 C C . PRO A 1 91 ? -8.570 -1.719 12.653 1.00 95.06 91 PRO A C 1
ATOM 730 O O . PRO A 1 91 ? -7.972 -2.492 13.412 1.00 95.06 91 PRO A O 1
ATOM 733 N N . THR A 1 92 ? -9.627 -2.090 11.931 1.00 96.31 92 THR A N 1
ATOM 734 C CA . THR A 1 92 ? -10.282 -3.407 12.019 1.00 96.31 92 THR A CA 1
ATOM 735 C C . THR A 1 92 ? -10.603 -3.955 10.624 1.00 96.31 92 THR A C 1
ATOM 737 O O . THR A 1 92 ? -10.220 -3.374 9.614 1.00 96.31 92 THR A O 1
ATOM 740 N N . ASP A 1 93 ? -11.326 -5.072 10.548 1.00 96.69 93 ASP A N 1
ATOM 741 C CA . ASP A 1 93 ? -11.867 -5.642 9.305 1.00 96.69 93 ASP A CA 1
ATOM 742 C C . ASP A 1 93 ? -13.034 -4.830 8.710 1.00 96.69 93 ASP A C 1
ATOM 744 O O . ASP A 1 93 ? -13.416 -5.048 7.561 1.00 96.69 93 ASP A O 1
ATOM 748 N N . ARG A 1 94 ? -13.596 -3.883 9.476 1.00 96.69 94 ARG A N 1
ATOM 749 C CA . ARG A 1 94 ? -14.704 -3.001 9.053 1.00 96.69 94 ARG A CA 1
ATOM 750 C C . ARG A 1 94 ? -14.387 -1.511 9.162 1.00 96.69 94 ARG A C 1
ATOM 752 O O . ARG A 1 94 ? -15.268 -0.687 8.950 1.00 96.69 94 ARG A O 1
ATOM 759 N N . ARG A 1 95 ? -13.148 -1.156 9.507 1.00 96.69 95 ARG A N 1
ATOM 760 C CA . ARG A 1 95 ? -12.725 0.237 9.670 1.00 96.69 95 ARG A CA 1
ATOM 761 C C . ARG A 1 95 ? -11.305 0.441 9.182 1.00 96.69 95 ARG A C 1
ATOM 763 O O . ARG A 1 95 ? -10.383 -0.186 9.709 1.00 96.69 95 ARG A O 1
ATOM 770 N N . VAL A 1 96 ? -11.149 1.391 8.270 1.00 97.19 96 VAL A N 1
ATOM 771 C CA . VAL A 1 96 ? -9.870 2.012 7.937 1.00 97.19 96 VAL A CA 1
ATOM 772 C C . VAL A 1 96 ? -9.695 3.252 8.802 1.00 97.19 96 VAL A C 1
ATOM 774 O O . VAL A 1 96 ? -10.557 4.130 8.827 1.00 97.19 96 VAL A O 1
ATOM 777 N N . THR A 1 97 ? -8.576 3.335 9.513 1.00 96.06 97 THR A N 1
ATOM 778 C CA . THR A 1 97 ? -8.220 4.536 10.275 1.00 96.06 97 THR A CA 1
ATOM 779 C C . THR A 1 97 ? -7.208 5.368 9.508 1.00 96.06 97 THR A C 1
ATOM 781 O O . THR A 1 97 ? -6.284 4.830 8.903 1.00 96.06 97 THR A O 1
ATOM 784 N N . VAL A 1 98 ? -7.369 6.686 9.538 1.00 96.12 98 VAL A N 1
ATOM 785 C CA . VAL A 1 98 ? -6.484 7.636 8.864 1.00 96.12 98 VAL A CA 1
ATOM 786 C C . VAL A 1 98 ? -5.887 8.571 9.903 1.00 96.12 98 VAL A C 1
ATOM 788 O O . VAL A 1 98 ? -6.598 9.353 10.537 1.00 96.12 98 VAL A O 1
ATOM 791 N N . THR A 1 99 ? -4.572 8.496 10.081 1.00 93.56 99 THR A N 1
ATOM 792 C CA . THR A 1 99 ? -3.836 9.314 11.049 1.00 93.56 99 THR A CA 1
ATOM 793 C C . THR A 1 99 ? -2.778 10.133 10.322 1.00 93.56 99 THR A C 1
ATOM 795 O O . THR A 1 99 ? -1.806 9.591 9.798 1.00 93.56 99 THR A O 1
ATOM 798 N N . ALA A 1 100 ? -2.953 11.454 10.310 1.00 91.19 100 ALA A N 1
ATOM 799 C CA . ALA A 1 100 ? -2.003 12.387 9.716 1.00 91.19 100 ALA A CA 1
ATOM 800 C C . ALA A 1 100 ? -1.019 12.931 10.764 1.00 91.19 100 ALA A C 1
ATOM 802 O O . ALA A 1 100 ? -1.408 13.337 11.859 1.00 91.19 100 ALA A O 1
ATOM 803 N N . ARG A 1 101 ? 0.266 12.984 10.406 1.00 88.12 101 ARG A N 1
ATOM 804 C CA . ARG A 1 101 ? 1.342 13.642 11.156 1.00 88.12 101 ARG A CA 1
ATOM 805 C C . ARG A 1 101 ? 2.160 14.513 10.210 1.00 88.12 101 ARG A C 1
ATOM 807 O O . ARG A 1 101 ? 3.149 14.079 9.620 1.00 88.12 101 ARG A O 1
ATOM 814 N N . GLY A 1 102 ? 1.725 15.762 10.053 1.00 87.75 102 GLY A N 1
ATOM 815 C CA . GLY A 1 102 ? 2.307 16.683 9.079 1.00 87.75 102 GLY A CA 1
ATOM 816 C C . GLY A 1 102 ? 2.137 16.141 7.659 1.00 87.75 102 GLY A C 1
ATOM 817 O O . GLY A 1 102 ? 1.015 15.972 7.193 1.00 87.75 102 GLY A O 1
ATOM 818 N N . ARG A 1 103 ? 3.255 15.860 6.986 1.00 90.62 103 ARG A N 1
ATOM 819 C CA . ARG A 1 103 ? 3.286 15.308 5.623 1.00 90.62 103 ARG A CA 1
ATOM 820 C C . ARG A 1 103 ? 3.129 13.786 5.563 1.00 90.62 103 ARG A C 1
ATOM 822 O O . ARG A 1 103 ? 2.945 13.249 4.480 1.00 90.62 103 ARG A O 1
ATOM 829 N N . VAL A 1 104 ? 3.215 13.084 6.691 1.00 91.56 104 VAL A N 1
ATOM 830 C CA . VAL A 1 104 ? 3.138 11.618 6.725 1.00 91.56 104 VAL A CA 1
ATOM 831 C C . VAL A 1 104 ? 1.738 11.192 7.143 1.00 91.56 104 VAL A C 1
ATOM 833 O O . VAL A 1 104 ? 1.211 11.683 8.141 1.00 91.56 104 VAL A O 1
ATOM 836 N N . VAL A 1 105 ? 1.138 10.267 6.402 1.00 93.81 105 VAL A N 1
ATOM 837 C CA . VAL A 1 105 ? -0.208 9.751 6.662 1.00 93.81 105 VAL A CA 1
ATOM 838 C C . VAL A 1 105 ? -0.150 8.241 6.806 1.00 93.81 105 VAL A C 1
ATOM 840 O O . VAL A 1 105 ? 0.355 7.545 5.928 1.00 93.81 105 VAL A O 1
ATOM 843 N N . VAL A 1 106 ? -0.676 7.736 7.918 1.00 94.94 106 VAL A N 1
ATOM 844 C CA . VAL A 1 106 ? -0.790 6.304 8.196 1.00 94.94 106 VAL A CA 1
ATOM 845 C C . VAL A 1 106 ? -2.235 5.884 7.979 1.00 94.94 106 VAL A C 1
ATOM 847 O O . VAL A 1 106 ? -3.138 6.399 8.640 1.00 94.94 106 VAL A O 1
ATOM 850 N N . TYR A 1 107 ? -2.435 4.928 7.080 1.00 96.25 107 TYR A N 1
ATOM 851 C CA . TYR A 1 107 ? -3.709 4.260 6.866 1.00 96.25 107 TYR A CA 1
ATOM 852 C C . TYR A 1 107 ? -3.671 2.907 7.563 1.00 96.25 107 TYR A C 1
ATOM 854 O O . TYR A 1 107 ? -2.971 1.999 7.122 1.00 96.25 107 TYR A O 1
ATOM 862 N N . GLY A 1 108 ? -4.405 2.763 8.662 1.00 96.00 108 GLY A N 1
ATOM 863 C CA . GLY A 1 108 ? -4.630 1.476 9.303 1.00 96.00 108 GLY A CA 1
ATOM 864 C C . GLY A 1 108 ? -5.642 0.675 8.492 1.00 96.00 108 GLY A C 1
ATOM 865 O O . GLY A 1 108 ? -6.826 0.991 8.502 1.00 96.00 108 GLY A O 1
ATOM 866 N N . ALA A 1 109 ? -5.177 -0.353 7.790 1.00 96.62 109 ALA A N 1
ATOM 867 C CA . ALA A 1 109 ? -5.931 -1.069 6.768 1.00 96.62 109 ALA A CA 1
ATOM 868 C C . ALA A 1 109 ? -5.635 -2.572 6.867 1.00 96.62 109 ALA A C 1
ATOM 870 O O . ALA A 1 109 ? -4.560 -3.034 6.485 1.00 96.62 109 ALA A O 1
ATOM 871 N N . CYS A 1 110 ? -6.564 -3.346 7.431 1.00 97.25 110 CYS A N 1
ATOM 872 C CA . CYS A 1 110 ? -6.377 -4.775 7.713 1.00 97.25 110 CYS A CA 1
ATOM 873 C C . CYS A 1 110 ? -6.705 -5.649 6.489 1.00 97.25 110 CYS A C 1
ATOM 875 O O . CYS A 1 110 ? -7.572 -6.518 6.571 1.00 97.25 110 CYS A O 1
ATOM 877 N N . PHE A 1 111 ? -6.052 -5.392 5.350 1.00 98.06 111 PHE A N 1
ATOM 878 C CA . PHE A 1 111 ? -6.356 -6.041 4.065 1.00 98.06 111 PHE A CA 1
ATOM 879 C C . PHE A 1 111 ? -5.225 -6.919 3.518 1.00 98.06 111 PHE A C 1
ATOM 881 O O . PHE A 1 111 ? -5.373 -7.512 2.460 1.00 98.06 111 PHE A O 1
ATOM 888 N N . GLY A 1 112 ? -4.105 -7.048 4.224 1.00 97.06 112 GLY A N 1
ATOM 889 C CA . GLY A 1 112 ? -2.995 -7.893 3.792 1.00 97.06 112 GLY A CA 1
ATOM 890 C C . GLY A 1 112 ? -2.030 -7.143 2.884 1.00 97.06 112 GLY A C 1
ATOM 891 O O . GLY A 1 112 ? -2.277 -6.008 2.475 1.00 97.06 112 GLY A O 1
ATOM 892 N N . THR A 1 113 ? -0.884 -7.762 2.607 1.00 95.38 113 THR A N 1
ATOM 893 C CA . THR A 1 113 ? 0.259 -7.053 2.014 1.00 95.38 113 THR A CA 1
ATOM 894 C C . THR A 1 113 ? -0.044 -6.577 0.594 1.00 95.38 113 THR A C 1
ATOM 896 O O . THR A 1 113 ? 0.050 -5.388 0.317 1.00 95.38 113 THR A O 1
ATOM 899 N N . ARG A 1 114 ? -0.465 -7.480 -0.302 1.00 95.94 114 ARG A N 1
ATOM 900 C CA . ARG A 1 114 ? -0.677 -7.168 -1.731 1.00 95.94 114 ARG A CA 1
ATOM 901 C C . ARG A 1 114 ? -1.870 -6.242 -1.969 1.00 95.94 114 ARG A C 1
ATOM 903 O O . ARG A 1 114 ? -1.820 -5.363 -2.831 1.00 95.94 114 ARG A O 1
ATOM 910 N N . THR A 1 115 ? -2.938 -6.404 -1.190 1.00 97.75 115 THR A N 1
ATOM 911 C CA . THR A 1 115 ? -4.106 -5.518 -1.254 1.00 97.75 115 THR A CA 1
ATOM 912 C C . THR A 1 115 ? -3.745 -4.1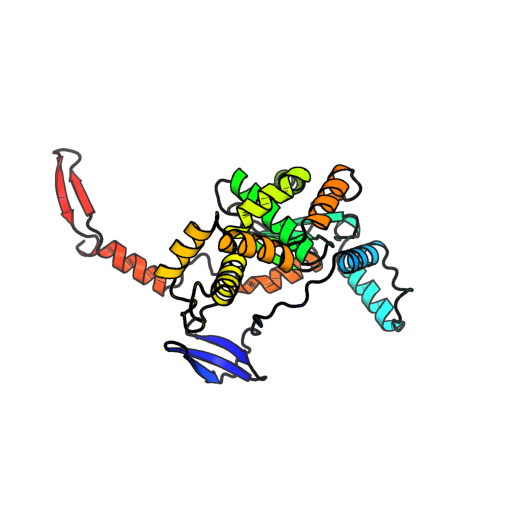17 -0.770 1.00 97.75 115 THR A C 1
ATOM 914 O O . THR A 1 115 ? -4.072 -3.142 -1.443 1.00 97.75 115 THR A O 1
ATOM 917 N N . ASN A 1 116 ? -3.000 -4.000 0.336 1.00 97.25 116 ASN A N 1
ATOM 918 C CA . ASN A 1 116 ? -2.509 -2.705 0.800 1.00 97.25 116 ASN A CA 1
ATOM 919 C C . ASN A 1 116 ? -1.505 -2.081 -0.176 1.00 97.25 116 ASN A C 1
ATOM 921 O O . ASN A 1 116 ? -1.567 -0.876 -0.376 1.00 97.25 116 ASN A O 1
ATOM 925 N N . GLU A 1 117 ? -0.640 -2.862 -0.830 1.00 95.56 117 GLU A N 1
ATOM 926 C CA . GLU A 1 117 ? 0.280 -2.367 -1.868 1.00 95.56 117 GLU A CA 1
ATOM 927 C C . GLU A 1 117 ? -0.497 -1.743 -3.037 1.00 95.56 117 GLU A C 1
ATOM 929 O O . GLU A 1 117 ? -0.176 -0.658 -3.523 1.00 95.56 117 GLU A O 1
ATOM 934 N N . THR A 1 118 ? -1.588 -2.399 -3.435 1.00 96.88 118 THR A N 1
ATOM 935 C CA . THR A 1 118 ? -2.487 -1.939 -4.501 1.00 96.88 118 THR A CA 1
ATOM 936 C C . THR A 1 118 ? -3.199 -0.645 -4.125 1.00 96.88 118 THR A C 1
ATOM 938 O O . THR A 1 118 ? -3.188 0.317 -4.895 1.00 96.88 118 THR A O 1
ATOM 941 N N . LEU A 1 119 ? -3.793 -0.600 -2.929 1.00 97.56 119 LEU A N 1
ATOM 942 C CA . LEU A 1 119 ? -4.476 0.589 -2.424 1.00 97.56 119 LEU A CA 1
ATOM 943 C C . LEU A 1 119 ? -3.492 1.747 -2.228 1.00 97.56 119 LEU A C 1
ATOM 945 O O . LEU A 1 119 ? -3.783 2.860 -2.653 1.00 97.56 119 LEU A O 1
ATOM 949 N N . ALA A 1 120 ? -2.312 1.490 -1.659 1.00 96.38 120 ALA A N 1
ATOM 950 C CA . ALA A 1 120 ? -1.275 2.494 -1.454 1.00 96.38 120 ALA A CA 1
ATOM 951 C C . ALA A 1 120 ? -0.803 3.097 -2.782 1.00 96.38 120 ALA A C 1
ATOM 953 O O . ALA A 1 120 ? -0.742 4.320 -2.894 1.00 96.38 120 ALA A O 1
ATOM 954 N N . LEU A 1 121 ? -0.531 2.264 -3.796 1.00 95.25 121 LEU A N 1
ATOM 955 C CA . LEU A 1 121 ? -0.147 2.722 -5.132 1.00 95.25 121 LEU A CA 1
ATOM 956 C C . LEU A 1 121 ? -1.238 3.601 -5.756 1.00 95.25 121 LEU A C 1
ATOM 958 O O . LEU A 1 121 ? -0.950 4.702 -6.227 1.00 95.25 121 LEU A O 1
ATOM 962 N N . ALA A 1 122 ? -2.487 3.130 -5.749 1.00 95.88 122 ALA A N 1
ATOM 963 C CA . ALA A 1 122 ? -3.607 3.841 -6.356 1.00 95.88 122 ALA A CA 1
ATOM 964 C C . ALA A 1 122 ? -3.883 5.180 -5.656 1.00 95.88 122 ALA A C 1
ATOM 966 O O . ALA A 1 122 ? -3.967 6.219 -6.312 1.00 95.88 122 ALA A O 1
ATOM 967 N N . ILE A 1 123 ? -3.948 5.176 -4.323 1.00 96.00 123 ILE A N 1
ATOM 968 C CA . ILE A 1 123 ? -4.186 6.366 -3.499 1.00 96.00 123 ILE A CA 1
ATOM 969 C C . ILE A 1 123 ? -3.038 7.369 -3.654 1.00 96.00 123 ILE A C 1
ATOM 971 O O . ILE A 1 123 ? -3.289 8.554 -3.872 1.00 96.00 123 ILE A O 1
ATOM 975 N N . ALA A 1 124 ? -1.780 6.920 -3.611 1.00 94.81 124 ALA A N 1
ATOM 976 C CA . ALA A 1 124 ? -0.630 7.790 -3.844 1.00 94.81 124 ALA A CA 1
ATOM 977 C C . ALA A 1 124 ? -0.653 8.397 -5.256 1.00 94.81 124 ALA A C 1
ATOM 979 O O . ALA A 1 124 ? -0.373 9.585 -5.423 1.00 94.81 124 ALA A O 1
ATOM 980 N N . GLY A 1 125 ? -1.045 7.620 -6.271 1.00 93.00 125 GLY A N 1
ATOM 981 C CA . GLY A 1 125 ? -1.220 8.104 -7.640 1.00 93.00 125 GLY A CA 1
ATOM 982 C C . GLY A 1 125 ? -2.301 9.183 -7.762 1.00 93.00 125 GLY A C 1
ATOM 983 O O . GLY A 1 125 ? -2.067 10.217 -8.390 1.00 93.00 125 GLY A O 1
ATOM 984 N N . LEU A 1 126 ? -3.454 8.995 -7.114 1.00 93.00 126 LEU A N 1
ATOM 985 C CA . LEU A 1 126 ? -4.534 9.990 -7.079 1.00 93.00 126 LEU A CA 1
ATOM 986 C C . LEU A 1 126 ? -4.114 11.276 -6.374 1.00 93.00 126 LEU A C 1
ATOM 988 O O . LEU A 1 126 ? -4.330 12.370 -6.896 1.00 93.00 126 LEU A O 1
ATOM 992 N N . LEU A 1 127 ? -3.494 11.150 -5.199 1.00 93.38 127 LEU A N 1
ATOM 993 C CA . LEU A 1 127 ? -2.995 12.300 -4.453 1.00 93.38 127 LEU A CA 1
ATOM 994 C C . LEU A 1 127 ? -1.913 13.029 -5.254 1.00 93.38 127 LEU A C 1
ATOM 996 O O . LEU A 1 127 ? -1.942 14.252 -5.331 1.00 93.38 127 LEU A O 1
ATOM 1000 N N . THR A 1 128 ? -1.032 12.302 -5.943 1.00 92.31 128 THR A N 1
ATOM 1001 C CA . THR A 1 128 ? -0.033 12.900 -6.839 1.00 92.31 128 THR A CA 1
ATOM 1002 C C . THR A 1 128 ? -0.687 13.718 -7.949 1.00 92.31 128 THR A C 1
ATOM 1004 O O . THR A 1 128 ? -0.311 14.868 -8.176 1.00 92.31 128 THR A O 1
ATOM 1007 N N . ALA A 1 129 ? -1.696 13.153 -8.618 1.00 91.12 129 ALA A N 1
ATOM 1008 C CA . ALA A 1 129 ? -2.420 13.840 -9.682 1.00 91.12 129 ALA A CA 1
ATOM 1009 C C . ALA A 1 129 ? -3.148 15.095 -9.172 1.00 91.12 129 ALA A C 1
ATOM 1011 O O . ALA A 1 129 ? -3.155 16.120 -9.851 1.00 91.12 129 ALA A O 1
ATOM 1012 N N . ARG A 1 130 ? -3.723 15.037 -7.964 1.00 90.00 130 ARG A N 1
ATOM 1013 C CA . ARG A 1 130 ? -4.448 16.155 -7.343 1.00 90.00 130 ARG A CA 1
ATOM 1014 C C . ARG A 1 130 ? -3.525 17.273 -6.861 1.00 90.00 130 ARG A C 1
ATOM 1016 O O . ARG A 1 130 ? -3.878 18.442 -6.977 1.00 90.00 130 ARG A O 1
ATOM 1023 N N . LEU A 1 131 ? -2.372 16.922 -6.295 1.00 89.94 131 LEU A N 1
ATOM 1024 C CA . LEU A 1 131 ? -1.431 17.882 -5.713 1.00 89.94 131 LEU A CA 1
ATOM 1025 C C . LEU A 1 131 ? -0.452 18.457 -6.739 1.00 89.94 131 LEU A C 1
ATOM 1027 O O . LEU A 1 131 ? 0.200 19.459 -6.455 1.00 89.94 131 LEU A O 1
ATOM 1031 N N . GLY A 1 132 ? -0.308 17.821 -7.905 1.00 89.88 132 GLY A N 1
ATOM 1032 C CA . GLY A 1 132 ? 0.709 18.182 -8.897 1.00 89.88 132 GLY A CA 1
ATOM 1033 C C . GLY A 1 132 ? 2.143 17.897 -8.430 1.00 89.88 132 GLY A C 1
ATOM 1034 O O . GLY A 1 132 ? 3.101 18.315 -9.075 1.00 89.88 132 GLY A O 1
ATOM 1035 N N . ALA A 1 133 ? 2.294 17.191 -7.310 1.00 87.88 133 ALA A N 1
ATOM 1036 C CA . ALA A 1 133 ? 3.561 16.814 -6.709 1.00 87.88 133 ALA A CA 1
ATOM 1037 C C . ALA A 1 133 ? 3.458 15.388 -6.161 1.00 87.88 133 ALA A C 1
ATOM 1039 O O . ALA A 1 133 ? 2.395 14.957 -5.715 1.00 87.88 133 ALA A O 1
ATOM 1040 N N . ARG A 1 134 ? 4.567 14.650 -6.231 1.00 85.56 134 ARG A N 1
ATOM 1041 C CA . ARG A 1 134 ? 4.623 13.215 -5.942 1.00 85.56 134 ARG A CA 1
ATOM 1042 C C . ARG A 1 134 ? 4.280 12.919 -4.481 1.00 85.56 134 ARG A C 1
ATOM 1044 O O . ARG A 1 134 ? 4.913 13.462 -3.582 1.00 85.56 134 ARG A O 1
ATOM 1051 N N . ALA A 1 135 ? 3.300 12.045 -4.279 1.00 90.88 135 ALA A N 1
ATOM 1052 C CA . ALA A 1 135 ? 3.066 11.341 -3.028 1.00 90.88 135 ALA A CA 1
ATOM 1053 C C . ALA A 1 135 ? 3.764 9.978 -3.097 1.00 90.88 135 ALA A C 1
ATOM 1055 O O . ALA A 1 135 ? 3.597 9.235 -4.066 1.00 90.88 135 ALA A O 1
ATOM 1056 N N . ASP A 1 136 ? 4.549 9.659 -2.078 1.00 87.94 136 ASP A N 1
ATOM 1057 C CA . ASP A 1 136 ? 5.360 8.452 -2.029 1.00 87.94 136 ASP A CA 1
ATOM 1058 C C . ASP A 1 136 ? 4.756 7.406 -1.099 1.00 87.94 136 ASP A C 1
ATOM 1060 O O . ASP A 1 136 ? 4.291 7.704 0.001 1.00 87.94 136 ASP A O 1
ATOM 1064 N N . VAL A 1 137 ? 4.817 6.144 -1.523 1.00 90.38 137 VAL A N 1
ATOM 1065 C CA . VAL A 1 137 ? 4.524 5.005 -0.652 1.00 90.38 137 VAL A CA 1
ATOM 1066 C C . VAL A 1 137 ? 5.745 4.771 0.242 1.00 90.38 137 VAL A C 1
ATOM 1068 O O . VAL A 1 137 ? 6.791 4.275 -0.189 1.00 90.38 137 VAL A O 1
ATOM 1071 N N . ALA A 1 138 ? 5.637 5.185 1.503 1.00 87.88 138 ALA A N 1
ATOM 1072 C CA . ALA A 1 138 ? 6.728 5.116 2.467 1.00 87.88 138 ALA A CA 1
ATOM 1073 C C . ALA A 1 138 ? 6.902 3.698 3.036 1.00 87.88 138 ALA A C 1
ATOM 1075 O O . ALA A 1 138 ? 8.030 3.224 3.194 1.00 87.88 138 ALA A O 1
ATOM 1076 N N . ALA A 1 139 ? 5.793 3.015 3.322 1.00 88.19 139 ALA A N 1
ATOM 1077 C CA . ALA A 1 139 ? 5.776 1.630 3.781 1.00 88.19 139 ALA A CA 1
ATOM 1078 C C . ALA A 1 139 ? 4.437 0.962 3.489 1.00 88.19 139 ALA A C 1
ATOM 1080 O O . ALA A 1 139 ? 3.396 1.615 3.520 1.00 88.19 139 ALA A O 1
ATOM 1081 N N . VAL A 1 140 ? 4.471 -0.354 3.312 1.00 91.31 140 VAL A N 1
ATOM 1082 C CA . VAL A 1 140 ? 3.290 -1.210 3.239 1.00 91.31 140 VAL A CA 1
ATOM 1083 C C . VAL A 1 140 ? 3.528 -2.409 4.143 1.00 91.31 140 VAL A C 1
ATOM 1085 O O . VAL A 1 140 ? 4.598 -3.013 4.130 1.00 91.31 140 VAL A O 1
ATOM 1088 N N . GLU A 1 141 ? 2.532 -2.729 4.956 1.00 91.62 141 GLU A N 1
ATOM 1089 C CA . GLU A 1 141 ? 2.497 -3.885 5.843 1.00 91.62 141 GLU A CA 1
ATOM 1090 C C . GLU A 1 141 ? 1.096 -4.519 5.803 1.00 91.62 141 GLU A C 1
ATOM 1092 O O . GLU A 1 141 ? 0.147 -3.923 5.285 1.00 91.62 141 GLU A O 1
ATOM 1097 N N . PRO A 1 142 ? 0.906 -5.714 6.386 1.00 93.56 142 PRO A N 1
ATOM 1098 C CA . PRO A 1 142 ? -0.372 -6.424 6.315 1.00 93.56 142 PRO A CA 1
ATOM 1099 C C . PRO A 1 142 ? -1.568 -5.669 6.904 1.00 93.56 142 PRO A C 1
ATOM 1101 O O . PRO A 1 142 ? -2.709 -5.923 6.524 1.00 93.56 142 PRO A O 1
ATOM 1104 N N . THR A 1 143 ? -1.325 -4.771 7.867 1.00 94.62 143 THR A N 1
ATOM 1105 C CA . THR A 1 143 ? -2.397 -4.051 8.574 1.00 94.62 143 THR A CA 1
ATOM 1106 C C . THR A 1 143 ? -2.325 -2.531 8.483 1.00 94.62 143 THR A C 1
ATOM 1108 O O . THR A 1 143 ? -3.096 -1.851 9.162 1.00 94.62 143 THR A O 1
ATOM 1111 N N . TRP A 1 144 ? -1.409 -1.992 7.680 1.00 93.75 144 TRP A N 1
ATOM 1112 C CA . TRP A 1 144 ? -1.339 -0.564 7.382 1.00 93.75 144 TRP A CA 1
ATOM 1113 C C . TRP A 1 144 ? -0.485 -0.282 6.150 1.00 93.75 144 TRP A C 1
ATOM 1115 O O . TRP A 1 144 ? 0.373 -1.073 5.769 1.00 93.75 144 TRP A O 1
ATOM 1125 N N . PHE A 1 145 ? -0.654 0.906 5.592 1.00 94.81 145 PHE A N 1
ATOM 1126 C CA . PHE A 1 145 ? 0.308 1.501 4.676 1.00 94.81 145 PHE A CA 1
ATOM 1127 C C . PHE A 1 145 ? 0.518 2.972 5.030 1.00 94.81 145 PHE A C 1
ATOM 1129 O O . PHE A 1 145 ? -0.334 3.620 5.641 1.00 94.81 145 PHE A O 1
ATOM 1136 N N . VAL A 1 146 ? 1.691 3.488 4.690 1.00 94.44 146 VAL A N 1
ATOM 1137 C CA . VAL A 1 146 ? 2.129 4.838 5.032 1.00 94.44 146 VAL A CA 1
ATOM 1138 C C . VAL A 1 146 ? 2.436 5.584 3.751 1.00 94.44 146 VAL A C 1
ATOM 1140 O O . VAL A 1 146 ? 3.225 5.110 2.933 1.00 94.44 146 VAL A O 1
ATOM 1143 N N . LEU A 1 147 ? 1.836 6.760 3.604 1.00 93.94 147 LEU A N 1
ATOM 1144 C CA . LEU A 1 147 ? 2.115 7.680 2.513 1.00 93.94 147 LEU A CA 1
ATOM 1145 C C . LEU A 1 147 ? 2.881 8.890 3.038 1.00 93.94 147 LEU A C 1
ATOM 1147 O O . LEU A 1 147 ? 2.546 9.441 4.088 1.00 93.94 147 LEU A O 1
ATOM 1151 N N . GLU A 1 148 ? 3.889 9.319 2.293 1.00 91.81 148 GLU A N 1
ATOM 1152 C CA . GLU A 1 148 ? 4.535 10.610 2.479 1.00 91.81 148 GLU A CA 1
ATOM 1153 C C . GLU A 1 148 ? 4.058 11.565 1.387 1.00 91.81 148 GLU A C 1
ATOM 1155 O O . GLU A 1 148 ? 4.179 11.299 0.193 1.00 91.81 148 GLU A O 1
ATOM 1160 N N . LEU A 1 149 ? 3.474 12.678 1.808 1.00 92.19 149 LEU A N 1
ATOM 1161 C CA . LEU A 1 149 ? 2.892 13.678 0.933 1.00 92.19 149 LEU A CA 1
ATOM 1162 C C . LEU A 1 149 ? 3.867 14.848 0.730 1.00 92.19 149 LEU A C 1
ATOM 1164 O O . LEU A 1 149 ? 4.672 15.164 1.615 1.00 92.19 149 LEU A O 1
ATOM 1168 N N . PRO A 1 150 ? 3.777 15.555 -0.406 1.00 88.88 150 PRO A N 1
ATOM 1169 C CA . PRO A 1 150 ? 4.597 16.741 -0.645 1.00 88.88 150 PRO A CA 1
ATOM 1170 C C . PRO A 1 150 ? 4.191 17.901 0.277 1.00 88.88 150 PRO A C 1
ATOM 1172 O O . PRO A 1 150 ? 5.025 18.709 0.676 1.00 88.88 150 PRO A O 1
ATOM 1175 N N . ILE A 1 151 ? 2.912 17.956 0.656 1.00 89.75 151 ILE A N 1
ATOM 1176 C CA . ILE A 1 151 ? 2.339 18.917 1.599 1.00 89.75 151 ILE A CA 1
ATOM 1177 C C . ILE A 1 151 ? 1.385 18.200 2.555 1.00 89.75 151 ILE A C 1
ATOM 1179 O O . ILE A 1 151 ? 0.829 17.156 2.219 1.00 89.75 151 ILE A O 1
ATOM 1183 N N . ALA A 1 152 ? 1.189 18.760 3.748 1.00 91.31 152 ALA A N 1
ATOM 1184 C CA . ALA A 1 152 ? 0.170 18.270 4.670 1.00 91.31 152 ALA A CA 1
ATOM 1185 C C . ALA A 1 152 ? -1.229 18.537 4.093 1.00 91.31 152 ALA A C 1
ATOM 1187 O O . ALA A 1 152 ? -1.484 19.627 3.579 1.00 91.31 152 ALA A O 1
ATOM 1188 N N . LEU A 1 153 ? -2.121 17.553 4.198 1.00 89.88 153 LEU A N 1
ATOM 1189 C CA . LEU A 1 153 ? -3.520 17.677 3.792 1.00 89.88 153 LEU A CA 1
ATOM 1190 C C . LEU A 1 153 ? -4.439 17.706 5.005 1.00 89.88 153 LEU A C 1
ATOM 1192 O O . LEU A 1 153 ? -4.097 17.201 6.077 1.00 89.88 153 LEU A O 1
ATOM 1196 N N . ASP A 1 154 ? -5.613 18.298 4.819 1.00 89.81 154 ASP A N 1
ATOM 1197 C CA . ASP A 1 154 ? -6.680 18.226 5.797 1.00 89.81 154 ASP A CA 1
ATOM 1198 C C . ASP A 1 154 ? -7.331 16.836 5.802 1.00 89.81 154 ASP A C 1
ATOM 1200 O O . ASP A 1 154 ? -7.212 16.037 4.871 1.00 89.81 154 ASP A O 1
ATOM 1204 N N . GLY A 1 155 ? -8.017 16.532 6.900 1.00 88.88 155 GLY A N 1
ATOM 1205 C CA . GLY A 1 155 ? -8.654 15.235 7.090 1.00 88.88 155 GLY A CA 1
ATOM 1206 C C . GLY A 1 155 ? -9.613 14.839 5.956 1.00 88.88 155 GLY A C 1
ATOM 1207 O O . GLY A 1 155 ? -9.474 13.733 5.438 1.00 88.88 155 GLY A O 1
ATOM 1208 N N . PRO A 1 156 ? -10.541 15.713 5.517 1.00 90.75 156 PRO A N 1
ATOM 1209 C CA . PRO A 1 156 ? -11.468 15.396 4.433 1.00 90.75 156 PRO A CA 1
ATOM 1210 C C . PRO A 1 156 ? -10.784 14.991 3.124 1.00 90.75 156 PRO A C 1
ATOM 1212 O O . PRO A 1 156 ? -11.217 14.020 2.509 1.00 90.75 156 PRO A O 1
ATOM 1215 N N . ALA A 1 157 ? -9.699 15.662 2.714 1.00 89.25 157 ALA A N 1
ATOM 1216 C CA . ALA A 1 157 ? -8.982 15.288 1.495 1.00 89.25 157 ALA A CA 1
ATOM 1217 C C . ALA A 1 157 ? -8.314 13.906 1.594 1.00 89.25 157 ALA A C 1
ATOM 1219 O O . ALA A 1 157 ? -8.202 13.209 0.587 1.00 89.25 157 ALA A O 1
ATOM 1220 N N . LEU A 1 158 ? -7.886 13.497 2.793 1.00 91.62 158 LEU A N 1
ATOM 1221 C CA . LEU A 1 158 ? -7.316 12.166 3.025 1.00 91.62 158 LEU A CA 1
ATOM 1222 C C . LEU A 1 158 ? -8.382 11.066 3.000 1.00 91.62 158 LEU A C 1
ATOM 1224 O O . LEU A 1 158 ? -8.135 9.988 2.464 1.00 91.62 158 LEU A O 1
ATOM 1228 N N . LEU A 1 159 ? -9.571 11.341 3.541 1.00 93.19 159 LEU A N 1
ATOM 1229 C CA . LEU A 1 159 ? -10.705 10.414 3.470 1.00 93.19 159 LEU A CA 1
ATOM 1230 C C . LEU A 1 159 ? -11.193 10.240 2.026 1.00 93.19 159 LEU A C 1
ATOM 1232 O O . LEU A 1 159 ? -11.447 9.120 1.591 1.00 93.19 159 LEU A O 1
ATOM 1236 N N . ASP A 1 160 ? -11.261 11.341 1.273 1.00 88.31 160 ASP A N 1
ATOM 1237 C CA . ASP A 1 160 ? -11.719 11.367 -0.120 1.00 88.31 160 ASP A CA 1
ATOM 1238 C C . ASP A 1 160 ? -10.846 10.519 -1.057 1.00 88.31 160 ASP A C 1
ATOM 1240 O O . ASP A 1 160 ? -11.289 10.084 -2.116 1.00 88.31 160 ASP A O 1
ATOM 1244 N N . ALA A 1 161 ? -9.611 10.205 -0.662 1.00 84.88 161 ALA A N 1
ATOM 1245 C CA . ALA A 1 161 ? -8.751 9.341 -1.458 1.00 84.88 161 ALA A CA 1
ATOM 1246 C C . ALA A 1 161 ? -9.281 7.891 -1.562 1.00 84.88 161 ALA A C 1
ATOM 1248 O O . ALA A 1 161 ? -8.976 7.197 -2.532 1.00 84.88 161 ALA A O 1
ATOM 1249 N N . PHE A 1 162 ? -10.124 7.453 -0.616 1.00 90.56 162 PHE A N 1
ATOM 1250 C CA . PHE A 1 162 ? -10.853 6.178 -0.681 1.00 90.56 162 PHE A CA 1
ATOM 1251 C C . PHE A 1 162 ? -12.148 6.245 -1.512 1.00 90.56 162 PHE A C 1
ATOM 1253 O O . PHE A 1 162 ? -12.765 5.209 -1.750 1.00 90.56 162 PHE A O 1
ATOM 1260 N N . SER A 1 163 ? -12.534 7.422 -2.017 1.00 89.00 163 SER A N 1
ATOM 1261 C CA . SER A 1 163 ? -13.664 7.596 -2.944 1.00 89.00 163 SER A CA 1
ATOM 1262 C C . SER A 1 163 ? -13.358 7.116 -4.374 1.00 89.00 163 SER A C 1
ATOM 1264 O O . SER A 1 163 ? -14.204 7.269 -5.259 1.00 89.00 163 SER A O 1
ATOM 1266 N N . LEU A 1 164 ? -12.162 6.559 -4.624 1.00 91.44 164 LEU A N 1
ATOM 1267 C CA . LEU A 1 164 ? -11.746 6.024 -5.923 1.00 91.44 164 LEU A CA 1
ATOM 1268 C C . LEU A 1 164 ? -12.798 5.075 -6.501 1.00 91.44 164 LEU A C 1
ATOM 1270 O O . LEU A 1 164 ? -13.370 4.237 -5.802 1.00 91.44 164 LEU A O 1
ATOM 1274 N N . ASP A 1 165 ? -13.013 5.177 -7.811 1.00 93.56 165 ASP A N 1
ATOM 1275 C CA . ASP A 1 165 ? -13.914 4.279 -8.504 1.00 93.56 165 ASP A CA 1
ATOM 1276 C C . ASP A 1 165 ? -13.334 2.866 -8.651 1.00 93.56 165 ASP A C 1
ATOM 1278 O O . ASP A 1 165 ? -12.295 2.736 -9.304 1.00 93.56 165 ASP A O 1
ATOM 1282 N N . PRO A 1 166 ? -13.960 1.809 -8.077 1.00 95.00 166 PRO A N 1
ATOM 1283 C CA . PRO A 1 166 ? -13.416 0.453 -8.111 1.00 95.00 166 PRO A CA 1
ATOM 1284 C C . PRO A 1 166 ? -13.103 -0.037 -9.525 1.00 95.00 166 PRO A C 1
ATOM 1286 O O . PRO A 1 166 ? -12.120 -0.750 -9.718 1.00 95.00 166 PRO A O 1
ATOM 1289 N N . ASP A 1 167 ? -13.899 0.382 -10.511 1.00 93.75 167 ASP A N 1
ATOM 1290 C CA . ASP A 1 167 ? -13.741 -0.022 -11.910 1.00 93.75 167 ASP A CA 1
ATOM 1291 C C . ASP A 1 167 ? -12.569 0.703 -12.598 1.00 93.75 167 ASP A C 1
ATOM 1293 O O . ASP A 1 167 ? -12.021 0.224 -13.589 1.00 93.75 167 ASP A O 1
ATOM 1297 N N . THR A 1 168 ? -12.110 1.826 -12.036 1.00 94.06 168 THR A N 1
ATOM 1298 C CA . THR A 1 168 ? -10.920 2.546 -12.517 1.00 94.06 168 THR A CA 1
ATOM 1299 C C . THR A 1 168 ? -9.614 2.021 -11.920 1.00 94.06 168 THR A C 1
ATOM 1301 O O . THR A 1 168 ? -8.545 2.375 -12.418 1.00 94.06 168 THR A O 1
ATOM 1304 N N . LEU A 1 169 ? -9.672 1.160 -10.892 1.00 95.69 169 LEU A N 1
ATOM 1305 C CA . LEU A 1 169 ? -8.487 0.673 -10.180 1.00 95.69 169 LEU A CA 1
ATOM 1306 C C . LEU A 1 169 ? -7.524 -0.095 -11.094 1.00 95.69 169 LEU A C 1
ATOM 1308 O O . LEU A 1 169 ? -6.326 0.166 -11.052 1.00 95.69 169 LEU A O 1
ATOM 1312 N N . GLY A 1 170 ? -8.037 -1.005 -11.928 1.00 95.00 170 GLY A N 1
ATOM 1313 C CA . GLY A 1 170 ? -7.222 -1.794 -12.863 1.00 95.00 170 GLY A CA 1
ATOM 1314 C C . GLY A 1 170 ? -6.462 -0.910 -13.861 1.00 95.00 170 GLY A C 1
ATOM 1315 O O . GLY A 1 170 ? -5.231 -0.877 -13.813 1.00 95.00 170 GLY A O 1
ATOM 1316 N N . PRO A 1 171 ? -7.162 -0.094 -14.676 1.00 94.94 171 PRO A N 1
ATOM 1317 C CA . PRO A 1 171 ? -6.519 0.823 -15.621 1.00 94.94 171 PRO A CA 1
ATOM 1318 C C . PRO A 1 171 ? -5.581 1.847 -14.963 1.00 94.94 171 PRO A C 1
ATOM 1320 O O . PRO A 1 171 ? -4.626 2.325 -15.582 1.00 94.94 171 PRO A O 1
ATOM 1323 N N . LEU A 1 172 ? -5.860 2.237 -13.714 1.00 94.38 172 LEU A N 1
ATOM 1324 C CA . LEU A 1 172 ? -4.976 3.101 -12.939 1.00 94.38 172 LEU A CA 1
ATOM 1325 C C . LEU A 1 172 ? -3.701 2.356 -12.526 1.00 94.38 172 LEU A C 1
ATOM 1327 O O . LEU A 1 172 ? -2.607 2.887 -12.714 1.00 94.38 172 LEU A O 1
ATOM 1331 N N . ALA A 1 173 ? -3.821 1.132 -12.010 1.00 94.38 173 ALA A N 1
ATOM 1332 C CA . ALA A 1 173 ? -2.686 0.308 -11.614 1.00 94.38 173 ALA A CA 1
ATOM 1333 C C . ALA A 1 173 ? -1.766 0.007 -12.805 1.00 94.38 173 ALA A C 1
ATOM 1335 O O . ALA A 1 173 ? -0.566 0.249 -12.705 1.00 94.38 173 ALA A O 1
ATOM 1336 N N . GLU A 1 174 ? -2.314 -0.399 -13.953 1.00 93.38 174 GLU A N 1
ATOM 1337 C CA . GLU A 1 174 ? -1.544 -0.647 -15.186 1.00 93.38 174 GLU A CA 1
ATOM 1338 C C . GLU A 1 174 ? -0.693 0.561 -15.604 1.00 93.38 174 GLU A C 1
ATOM 1340 O O . GLU A 1 174 ? 0.434 0.419 -16.079 1.00 93.38 174 GLU A O 1
ATOM 1345 N N . ARG A 1 175 ? -1.201 1.777 -15.375 1.00 92.69 175 ARG A N 1
ATOM 1346 C CA . ARG A 1 175 ? -0.487 3.022 -15.678 1.00 92.69 175 ARG A CA 1
ATOM 1347 C C . ARG A 1 175 ? 0.592 3.358 -14.650 1.00 92.69 175 ARG A C 1
ATOM 1349 O O . ARG A 1 175 ? 1.623 3.923 -15.015 1.00 92.69 175 ARG A O 1
ATOM 1356 N N . LEU A 1 176 ? 0.348 3.068 -13.372 1.00 92.06 176 LEU A N 1
ATOM 1357 C CA . LEU A 1 176 ? 1.230 3.447 -12.266 1.00 92.06 176 LEU A CA 1
ATOM 1358 C C . LEU A 1 176 ? 2.356 2.433 -12.030 1.00 92.06 176 LEU A C 1
ATOM 1360 O O . LEU A 1 176 ? 3.484 2.838 -11.742 1.00 92.06 176 LEU A O 1
ATOM 1364 N N . VAL A 1 177 ? 2.085 1.135 -12.187 1.00 92.00 177 VAL A N 1
ATOM 1365 C CA . VAL A 1 177 ? 3.034 0.039 -11.928 1.00 92.00 177 VAL A CA 1
ATOM 1366 C C . VAL A 1 177 ? 4.366 0.203 -12.670 1.00 92.00 177 VAL A C 1
ATOM 1368 O O . VAL A 1 177 ? 5.403 0.038 -12.022 1.00 92.00 177 VAL A O 1
ATOM 1371 N N . PRO A 1 178 ? 4.413 0.620 -13.952 1.00 88.38 178 PRO A N 1
ATOM 1372 C CA . PRO A 1 178 ? 5.677 0.825 -14.660 1.00 88.38 178 PRO A CA 1
ATOM 1373 C C . PRO A 1 178 ? 6.619 1.872 -14.050 1.00 88.38 178 PRO A C 1
ATOM 1375 O O . PRO A 1 178 ? 7.796 1.914 -14.398 1.00 88.38 178 PRO A O 1
ATOM 1378 N N . SER A 1 179 ? 6.122 2.743 -13.165 1.00 80.19 179 SER A N 1
ATOM 1379 C CA . SER A 1 179 ? 6.948 3.720 -12.442 1.00 80.19 179 SER A CA 1
ATOM 1380 C C . SER A 1 179 ? 7.575 3.162 -11.154 1.00 80.19 179 SER A C 1
ATOM 1382 O O . SER A 1 179 ? 8.467 3.794 -10.577 1.00 80.19 179 SER A O 1
ATOM 1384 N N . SER A 1 180 ? 7.136 1.979 -10.710 1.00 79.00 180 SER A N 1
ATOM 1385 C CA . SER A 1 180 ? 7.621 1.321 -9.496 1.00 79.00 180 SER A CA 1
ATOM 1386 C C . SER A 1 180 ? 9.052 0.793 -9.656 1.00 79.00 180 SER A C 1
ATOM 1388 O O . SER A 1 180 ? 9.560 0.571 -10.759 1.00 79.00 180 SER A O 1
ATOM 1390 N N . LEU A 1 181 ? 9.740 0.602 -8.529 1.00 75.06 181 LEU A N 1
ATOM 1391 C CA . LEU A 1 181 ? 11.066 -0.023 -8.523 1.00 75.06 181 LEU A CA 1
ATOM 1392 C C . LEU A 1 181 ? 10.986 -1.515 -8.863 1.00 75.06 181 LEU A C 1
ATOM 1394 O O . LEU A 1 181 ? 11.855 -2.014 -9.577 1.00 75.06 181 LEU A O 1
ATOM 1398 N N . ASP A 1 182 ? 9.938 -2.197 -8.401 1.00 80.31 182 ASP A N 1
ATOM 1399 C CA . ASP A 1 182 ? 9.741 -3.633 -8.614 1.00 80.31 182 ASP A CA 1
ATOM 1400 C C . ASP A 1 182 ? 9.591 -3.966 -10.100 1.00 80.31 182 ASP A C 1
ATOM 1402 O O . ASP A 1 182 ? 10.211 -4.914 -10.580 1.00 80.31 182 ASP A O 1
ATOM 1406 N N . TYR A 1 183 ? 8.886 -3.123 -10.862 1.00 86.62 183 TYR A N 1
ATOM 1407 C CA . TYR A 1 183 ? 8.722 -3.300 -12.306 1.00 86.62 183 TYR A CA 1
ATOM 1408 C C . TYR A 1 183 ? 10.060 -3.421 -13.051 1.00 86.62 183 TYR A C 1
ATOM 1410 O O . TYR A 1 183 ? 10.194 -4.238 -13.959 1.00 86.62 183 TYR A O 1
ATOM 1418 N N . ARG A 1 184 ? 11.093 -2.668 -12.643 1.00 84.25 184 ARG A N 1
ATOM 1419 C CA . ARG A 1 184 ? 12.435 -2.753 -13.252 1.00 84.25 184 ARG A CA 1
ATOM 1420 C C . ARG A 1 184 ? 13.110 -4.098 -12.981 1.00 84.25 184 ARG A C 1
ATOM 1422 O O . ARG A 1 184 ? 13.782 -4.641 -13.857 1.00 84.25 184 ARG A O 1
ATOM 1429 N N . TRP A 1 185 ? 12.941 -4.635 -11.775 1.00 84.19 185 TRP A N 1
ATOM 1430 C CA . TRP A 1 185 ? 13.495 -5.938 -11.408 1.00 84.19 185 TRP A CA 1
ATOM 1431 C C . TRP A 1 185 ? 12.785 -7.073 -12.137 1.00 84.19 185 TRP A C 1
ATOM 1433 O O . TRP A 1 185 ? 13.452 -7.964 -12.671 1.00 84.19 185 TRP A O 1
ATOM 1443 N N . VAL A 1 186 ? 11.453 -7.008 -12.219 1.00 89.06 186 VAL A N 1
ATOM 1444 C CA . VAL A 1 186 ? 10.656 -7.967 -12.990 1.00 89.06 186 VAL A CA 1
ATOM 1445 C C . VAL A 1 186 ? 11.039 -7.897 -14.465 1.00 89.06 186 VAL A C 1
ATOM 1447 O O . VAL A 1 186 ? 11.327 -8.938 -15.051 1.00 89.06 186 VAL A O 1
ATOM 1450 N N . PHE A 1 187 ? 11.168 -6.695 -15.036 1.00 90.56 187 PHE A N 1
ATOM 1451 C CA . PHE A 1 187 ? 11.601 -6.510 -16.421 1.00 90.56 187 PHE A CA 1
ATOM 1452 C C . PHE A 1 187 ? 12.924 -7.216 -16.706 1.00 90.56 187 PHE A C 1
ATOM 1454 O O . PHE A 1 187 ? 13.024 -7.990 -17.654 1.00 90.56 187 PHE A O 1
ATOM 1461 N N . LEU A 1 188 ? 13.941 -6.998 -15.867 1.00 87.88 188 LEU A N 1
ATOM 1462 C CA . LEU A 1 188 ? 15.246 -7.627 -16.051 1.00 87.88 188 LEU A CA 1
ATOM 1463 C C . LEU A 1 188 ? 15.154 -9.158 -15.971 1.00 87.88 188 LEU A C 1
ATOM 1465 O O . LEU A 1 188 ? 15.796 -9.864 -16.753 1.00 87.88 188 LEU A O 1
ATOM 1469 N N . ALA A 1 189 ? 14.358 -9.681 -15.035 1.00 88.81 189 ALA A N 1
ATOM 1470 C CA . ALA A 1 189 ? 14.140 -11.115 -14.896 1.00 88.81 189 ALA A CA 1
ATOM 1471 C C . ALA A 1 189 ? 13.435 -11.711 -16.126 1.00 88.81 189 ALA A C 1
ATOM 1473 O O . ALA A 1 189 ? 13.860 -12.758 -16.620 1.00 88.81 189 ALA A O 1
ATOM 1474 N N . VAL A 1 190 ? 12.398 -11.048 -16.642 1.00 92.31 190 VAL A N 1
ATOM 1475 C CA . VAL A 1 190 ? 11.663 -11.477 -17.840 1.00 92.31 190 VAL A CA 1
ATOM 1476 C C . VAL A 1 190 ? 12.548 -11.370 -19.084 1.00 92.31 190 VAL A C 1
ATOM 1478 O O . VAL A 1 190 ? 12.679 -12.343 -19.822 1.00 92.31 190 VAL A O 1
ATOM 1481 N N . ALA A 1 191 ? 13.246 -10.250 -19.281 1.00 91.69 191 ALA A N 1
ATOM 1482 C CA . ALA A 1 191 ? 14.132 -10.028 -20.424 1.00 91.69 191 ALA A CA 1
ATOM 1483 C C . ALA A 1 191 ? 15.254 -11.074 -20.517 1.00 91.69 191 ALA A C 1
ATOM 1485 O O . ALA A 1 191 ? 15.591 -11.529 -21.611 1.00 91.69 191 ALA A O 1
ATOM 1486 N N . ARG A 1 192 ? 15.800 -11.509 -19.372 1.00 90.44 192 ARG A N 1
ATOM 1487 C CA . ARG A 1 192 ? 16.773 -12.612 -19.306 1.00 90.44 192 ARG A CA 1
ATOM 1488 C C . ARG A 1 192 ? 16.151 -13.957 -19.670 1.00 90.44 192 ARG A C 1
ATOM 1490 O O . ARG A 1 192 ? 16.753 -14.715 -20.423 1.00 90.44 192 ARG A O 1
ATOM 1497 N N . LYS A 1 193 ? 14.949 -14.255 -19.164 1.00 90.50 193 LYS A N 1
ATOM 1498 C CA . LYS A 1 193 ? 14.229 -15.502 -19.483 1.00 90.50 193 LYS A CA 1
ATOM 1499 C C . LYS A 1 193 ? 13.860 -15.597 -20.964 1.00 90.50 193 LYS A C 1
ATOM 1501 O O . LYS A 1 193 ? 13.943 -16.678 -21.533 1.00 90.50 193 LYS A O 1
ATOM 1506 N N . LEU A 1 194 ? 13.502 -14.472 -21.581 1.00 91.00 194 LEU A N 1
ATOM 1507 C CA . LEU A 1 194 ? 13.177 -14.380 -23.006 1.00 91.00 194 LEU A CA 1
ATOM 1508 C C . LEU A 1 194 ? 14.416 -14.282 -23.913 1.00 91.00 194 LEU A C 1
ATOM 1510 O O . LEU A 1 194 ? 14.275 -14.238 -25.131 1.00 91.00 194 LEU A O 1
ATOM 1514 N N . GLY A 1 195 ? 15.628 -14.238 -23.349 1.00 89.25 195 GLY A N 1
ATOM 1515 C CA . GLY A 1 195 ? 16.875 -14.173 -24.115 1.00 89.25 195 GLY A CA 1
ATOM 1516 C C . GLY A 1 195 ? 17.150 -12.822 -24.785 1.00 89.25 195 GLY A C 1
ATOM 1517 O O . GLY A 1 195 ? 18.065 -12.728 -25.598 1.00 89.25 195 GLY A O 1
ATOM 1518 N N . VAL A 1 196 ? 16.398 -11.772 -24.437 1.00 90.38 196 VAL A N 1
ATOM 1519 C CA . VAL A 1 196 ? 16.622 -10.397 -24.923 1.00 90.38 196 VAL A CA 1
ATOM 1520 C C . VAL A 1 196 ? 17.925 -9.832 -24.356 1.00 90.38 196 VAL A C 1
ATOM 1522 O O . VAL A 1 196 ? 18.608 -9.044 -25.005 1.00 90.38 196 VAL A O 1
ATOM 1525 N N . ILE A 1 197 ? 18.277 -10.251 -23.138 1.00 88.31 197 ILE A N 1
ATOM 1526 C CA . ILE A 1 197 ? 19.459 -9.794 -22.413 1.00 88.31 197 ILE A CA 1
ATOM 1527 C C . ILE A 1 197 ? 20.244 -11.017 -21.922 1.00 88.31 197 ILE A C 1
ATOM 1529 O O . ILE A 1 197 ? 19.640 -11.936 -21.359 1.00 88.31 197 ILE A O 1
ATOM 1533 N N . PRO A 1 198 ? 21.581 -11.052 -22.080 1.00 85.19 198 PRO A N 1
ATOM 1534 C CA . PRO A 1 198 ? 22.376 -12.167 -21.589 1.00 85.19 198 PRO A CA 1
ATOM 1535 C C . PRO A 1 198 ? 22.342 -12.242 -20.050 1.00 85.19 198 PRO A C 1
ATOM 1537 O O . PRO A 1 198 ? 22.275 -11.207 -19.379 1.00 85.19 198 PRO A O 1
ATOM 1540 N N . PRO A 1 199 ? 22.470 -13.440 -19.450 1.00 80.25 199 PRO A N 1
ATOM 1541 C CA . PRO A 1 199 ? 22.530 -13.592 -17.992 1.00 80.25 199 PRO A C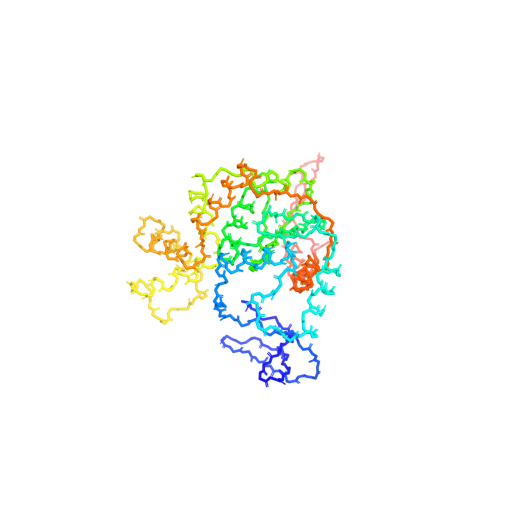A 1
ATOM 1542 C C . PRO A 1 199 ? 23.656 -12.784 -17.331 1.00 80.25 199 PRO A C 1
ATOM 1544 O O . PRO A 1 199 ? 23.524 -12.372 -16.182 1.00 80.25 199 PRO A O 1
ATOM 1547 N N . SER A 1 200 ? 24.743 -12.534 -18.068 1.00 81.12 200 SER A N 1
ATOM 1548 C CA . SER A 1 200 ? 25.902 -11.748 -17.639 1.00 81.12 200 SER A CA 1
ATOM 1549 C C . SER A 1 200 ? 25.709 -10.232 -17.727 1.00 81.12 200 SER A C 1
ATOM 1551 O O . SER A 1 200 ? 26.626 -9.498 -17.371 1.00 81.12 200 SER A O 1
ATOM 1553 N N . ALA A 1 201 ? 24.573 -9.743 -18.237 1.00 78.88 201 ALA A N 1
ATOM 1554 C CA . ALA A 1 201 ? 24.330 -8.309 -18.325 1.00 78.88 201 ALA A CA 1
ATOM 1555 C C . ALA A 1 201 ? 24.259 -7.685 -16.932 1.00 78.88 201 ALA A C 1
ATOM 1557 O O . ALA A 1 201 ? 23.528 -8.181 -16.063 1.00 78.88 201 ALA A O 1
ATOM 1558 N N . ASP A 1 202 ? 24.984 -6.581 -16.754 1.00 78.00 202 ASP A N 1
ATOM 1559 C CA . ASP A 1 202 ? 24.976 -5.812 -15.518 1.00 78.00 202 ASP A CA 1
ATOM 1560 C C . ASP A 1 202 ? 23.591 -5.168 -15.308 1.00 78.00 202 ASP A C 1
ATOM 1562 O O . ASP A 1 202 ? 23.168 -4.348 -16.128 1.00 78.00 202 ASP A O 1
ATOM 1566 N N . PRO A 1 203 ? 22.878 -5.488 -14.209 1.00 71.69 203 PRO A N 1
ATOM 1567 C CA . PRO A 1 203 ? 21.629 -4.820 -13.837 1.00 71.69 203 PRO A CA 1
ATOM 1568 C C . PRO A 1 203 ? 21.747 -3.295 -13.688 1.00 71.69 203 PRO A C 1
ATOM 1570 O O . PRO A 1 203 ? 20.729 -2.608 -13.646 1.00 71.69 203 PRO A O 1
ATOM 1573 N N . ARG A 1 204 ? 22.970 -2.768 -13.536 1.00 71.00 204 ARG A N 1
ATOM 1574 C CA . ARG A 1 204 ? 23.249 -1.340 -13.337 1.00 71.00 204 ARG A CA 1
ATOM 1575 C C . ARG A 1 204 ? 23.468 -0.568 -14.638 1.00 71.00 204 ARG A C 1
ATOM 1577 O O . ARG A 1 204 ? 23.595 0.655 -14.578 1.00 71.00 204 ARG A O 1
ATOM 1584 N N . ASP A 1 205 ? 23.482 -1.228 -15.798 1.00 76.62 205 ASP A N 1
ATOM 1585 C CA . ASP A 1 205 ? 23.619 -0.555 -17.095 1.00 76.62 205 ASP A CA 1
ATOM 1586 C C . ASP A 1 205 ? 22.310 0.131 -17.531 1.00 76.62 205 ASP A C 1
ATOM 1588 O O . ASP A 1 205 ? 21.625 -0.273 -18.473 1.00 76.62 205 ASP A O 1
ATOM 1592 N N . LEU A 1 206 ? 21.949 1.206 -16.826 1.00 69.50 206 LEU A N 1
ATOM 1593 C CA . LEU A 1 206 ? 20.725 1.971 -17.076 1.00 69.50 206 LEU A CA 1
ATOM 1594 C C . LEU A 1 206 ? 20.668 2.544 -18.498 1.00 69.50 206 LEU A C 1
ATOM 1596 O O . LEU A 1 206 ? 19.587 2.662 -19.065 1.00 69.50 206 LEU A O 1
ATOM 1600 N N . ARG A 1 207 ? 21.822 2.842 -19.110 1.00 70.81 207 ARG A N 1
ATOM 1601 C CA . ARG A 1 207 ? 21.887 3.414 -20.464 1.00 70.81 207 ARG A CA 1
ATOM 1602 C C . ARG A 1 207 ? 21.305 2.483 -21.519 1.00 70.81 207 ARG A C 1
ATOM 1604 O O . ARG A 1 207 ? 20.711 2.965 -22.477 1.00 70.81 207 ARG A O 1
ATOM 1611 N N . THR A 1 208 ? 21.481 1.179 -21.342 1.00 76.06 208 THR A N 1
ATOM 1612 C CA . THR A 1 208 ? 20.938 0.161 -22.246 1.00 76.06 208 THR A CA 1
ATOM 1613 C C . THR A 1 208 ? 19.559 -0.303 -21.782 1.00 76.06 208 THR A C 1
ATOM 1615 O O . THR A 1 208 ? 18.661 -0.502 -22.598 1.00 76.06 208 THR A O 1
ATOM 1618 N N . LEU A 1 209 ? 19.368 -0.454 -20.470 1.00 78.56 209 LEU A N 1
ATOM 1619 C CA . LEU A 1 209 ? 18.155 -1.040 -19.904 1.00 78.56 209 LEU A CA 1
ATOM 1620 C C . LEU A 1 209 ? 16.947 -0.097 -19.934 1.00 78.56 209 LEU A C 1
ATOM 1622 O O . LEU A 1 209 ? 15.841 -0.565 -20.191 1.00 78.56 209 LEU A O 1
ATOM 1626 N N . GLU A 1 210 ? 17.125 1.207 -19.702 1.00 80.94 210 GLU A N 1
ATOM 1627 C CA . GLU A 1 210 ? 16.007 2.164 -19.690 1.00 80.94 210 GLU A CA 1
ATOM 1628 C C . GLU A 1 210 ? 15.351 2.327 -21.073 1.00 80.94 210 GLU A C 1
ATOM 1630 O O . GLU A 1 210 ? 14.129 2.190 -21.156 1.00 80.94 210 GLU A O 1
ATOM 1635 N N . PRO A 1 211 ? 16.101 2.507 -22.183 1.00 84.56 211 PRO A N 1
ATOM 1636 C CA . PRO A 1 211 ? 15.492 2.556 -23.512 1.00 84.56 211 PRO A CA 1
ATOM 1637 C C . PRO A 1 211 ? 14.766 1.262 -23.884 1.00 84.56 211 PRO A C 1
ATOM 1639 O O . PRO A 1 211 ? 13.704 1.313 -24.502 1.00 84.56 211 PRO A O 1
ATOM 1642 N N . LEU A 1 212 ? 15.320 0.104 -23.506 1.00 85.25 212 LEU A N 1
ATOM 1643 C CA . LEU A 1 212 ? 14.685 -1.191 -23.751 1.00 85.25 212 LEU A CA 1
ATOM 1644 C C . LEU A 1 212 ? 13.383 -1.337 -22.961 1.00 85.25 212 LEU A C 1
ATOM 1646 O O . LEU A 1 212 ? 12.383 -1.778 -23.523 1.00 85.25 212 LEU A O 1
ATOM 1650 N N . LEU A 1 213 ? 13.379 -0.934 -21.687 1.00 85.56 213 LEU A N 1
ATOM 1651 C CA . LEU A 1 213 ? 12.185 -0.914 -20.845 1.00 85.56 213 LEU A CA 1
ATOM 1652 C C . LEU A 1 213 ? 11.082 -0.071 -21.494 1.00 85.56 213 LEU A C 1
ATOM 1654 O O . LEU A 1 213 ? 9.956 -0.543 -21.644 1.00 85.56 213 LEU A O 1
ATOM 1658 N N . ASP A 1 214 ? 11.408 1.141 -21.942 1.00 84.31 214 ASP A N 1
ATOM 1659 C CA . ASP A 1 214 ? 10.423 2.045 -22.534 1.00 84.31 214 ASP A CA 1
ATOM 1660 C C . ASP A 1 214 ? 9.905 1.569 -23.896 1.00 84.31 214 ASP A C 1
ATOM 1662 O O . ASP A 1 214 ? 8.706 1.667 -24.159 1.00 84.31 214 ASP A O 1
ATOM 1666 N N . GLN A 1 215 ? 10.766 0.991 -24.737 1.00 86.50 215 GLN A N 1
ATOM 1667 C CA . GLN A 1 215 ? 10.363 0.413 -26.025 1.00 86.50 215 GLN A CA 1
ATOM 1668 C C . GLN A 1 215 ? 9.557 -0.882 -25.870 1.00 86.50 215 GLN A C 1
ATOM 1670 O O . GLN A 1 215 ? 8.763 -1.221 -26.746 1.00 86.50 215 GLN A O 1
ATOM 1675 N N . SER A 1 216 ? 9.750 -1.613 -24.770 1.00 85.62 216 SER A N 1
ATOM 1676 C CA . SER A 1 216 ? 9.086 -2.899 -24.548 1.00 85.62 216 SER A CA 1
ATOM 1677 C C . SER A 1 216 ? 7.609 -2.793 -24.179 1.00 85.62 216 SER A C 1
ATOM 1679 O O . SER A 1 216 ? 6.898 -3.785 -24.272 1.00 85.62 216 SER A O 1
ATOM 1681 N N . ARG A 1 217 ? 7.121 -1.603 -23.807 1.00 80.94 217 ARG A N 1
ATOM 1682 C CA . ARG A 1 217 ? 5.767 -1.393 -23.257 1.00 80.94 217 ARG A CA 1
ATOM 1683 C C . ARG A 1 217 ? 4.628 -1.932 -24.124 1.00 80.94 217 ARG A C 1
ATOM 1685 O O . ARG A 1 217 ? 3.566 -2.215 -23.591 1.00 80.94 217 ARG A O 1
ATOM 1692 N N . THR A 1 218 ? 4.828 -2.027 -25.435 1.00 86.50 218 THR A N 1
ATOM 1693 C CA . THR A 1 218 ? 3.810 -2.453 -26.410 1.00 86.50 218 THR A CA 1
ATOM 1694 C C . THR A 1 218 ? 4.115 -3.805 -27.050 1.00 86.50 218 THR A C 1
ATOM 1696 O O . THR A 1 218 ? 3.527 -4.146 -28.074 1.00 86.50 218 THR A O 1
ATOM 1699 N N . ASN A 1 219 ? 5.078 -4.550 -26.509 1.00 91.12 219 ASN A N 1
ATOM 1700 C CA . ASN A 1 219 ? 5.466 -5.855 -27.024 1.00 91.12 219 ASN A CA 1
ATOM 1701 C C . ASN A 1 219 ? 5.337 -6.934 -25.931 1.00 91.12 219 ASN A C 1
ATOM 1703 O O . ASN A 1 219 ? 5.174 -6.597 -24.755 1.00 91.12 219 ASN A O 1
ATOM 1707 N N . PRO A 1 220 ? 5.472 -8.227 -26.283 1.00 93.31 220 PRO A N 1
ATOM 1708 C CA . PRO A 1 220 ? 5.289 -9.319 -25.327 1.00 93.31 220 PRO A CA 1
ATOM 1709 C C . PRO A 1 220 ? 6.209 -9.266 -24.099 1.00 93.31 220 PRO A C 1
ATOM 1711 O O . PRO A 1 220 ? 5.856 -9.792 -23.050 1.00 93.31 220 PRO A O 1
ATOM 1714 N N . LEU A 1 221 ? 7.389 -8.635 -24.198 1.00 93.25 221 LEU A N 1
ATOM 1715 C CA . LEU A 1 221 ? 8.276 -8.442 -23.047 1.00 93.25 221 LEU A CA 1
ATOM 1716 C C . LEU A 1 221 ? 7.659 -7.457 -22.043 1.00 93.25 221 LEU A C 1
ATOM 1718 O O . LEU A 1 221 ? 7.709 -7.719 -20.842 1.00 93.25 221 LEU A O 1
ATOM 1722 N N . GLY A 1 222 ? 7.086 -6.345 -22.507 1.00 92.44 222 GLY A N 1
ATOM 1723 C CA . GLY A 1 222 ? 6.398 -5.395 -21.631 1.00 92.44 222 GLY A CA 1
ATOM 1724 C C . GLY A 1 222 ? 5.092 -5.947 -21.071 1.00 92.44 222 GLY A C 1
ATOM 1725 O O . GLY A 1 222 ? 4.847 -5.769 -19.882 1.00 92.44 222 GLY A O 1
ATOM 1726 N N . GLU A 1 223 ? 4.307 -6.654 -21.890 1.00 93.06 223 GLU A N 1
ATOM 1727 C CA . GLU A 1 223 ? 3.066 -7.323 -21.465 1.00 93.06 223 GLU A CA 1
ATOM 1728 C C . GLU A 1 223 ? 3.341 -8.330 -20.341 1.00 93.06 223 GLU A C 1
ATOM 1730 O O . GLU A 1 223 ? 2.811 -8.180 -19.245 1.00 93.06 223 GLU A O 1
ATOM 1735 N N . GLU A 1 224 ? 4.272 -9.271 -20.548 1.00 95.25 224 GLU A N 1
ATOM 1736 C CA . GLU A 1 224 ? 4.660 -10.239 -19.513 1.00 95.25 224 GLU A CA 1
ATOM 1737 C C . GLU A 1 224 ? 5.240 -9.543 -18.274 1.00 95.25 224 GLU A C 1
ATOM 1739 O O . GLU A 1 224 ? 4.977 -9.953 -17.147 1.00 95.25 224 GLU A O 1
ATOM 1744 N N . THR A 1 225 ? 6.026 -8.475 -18.447 1.00 95.00 225 THR A N 1
ATOM 1745 C CA . THR A 1 225 ? 6.575 -7.726 -17.306 1.00 95.00 225 THR A CA 1
ATOM 1746 C C . THR A 1 225 ? 5.464 -7.105 -16.461 1.00 95.00 225 THR A C 1
ATOM 1748 O O . THR A 1 225 ? 5.515 -7.180 -15.229 1.00 95.00 225 THR A O 1
ATOM 1751 N N . LEU A 1 226 ? 4.476 -6.481 -17.102 1.00 94.38 226 LEU A N 1
ATOM 1752 C CA . LEU A 1 226 ? 3.331 -5.876 -16.433 1.00 94.38 226 LEU A CA 1
ATOM 1753 C C . LEU A 1 226 ? 2.471 -6.932 -15.744 1.00 94.38 226 LEU A C 1
ATOM 1755 O O . LEU A 1 226 ? 2.256 -6.821 -14.535 1.00 94.38 226 LEU A O 1
ATOM 1759 N N . ASP A 1 227 ? 2.059 -7.965 -16.475 1.00 94.06 227 ASP A N 1
ATOM 1760 C CA . ASP A 1 227 ? 1.213 -9.043 -15.964 1.00 94.06 227 ASP A CA 1
ATOM 1761 C C . ASP A 1 227 ? 1.874 -9.739 -14.782 1.00 94.06 227 ASP A C 1
ATOM 1763 O O . ASP A 1 227 ? 1.257 -9.926 -13.732 1.00 94.06 227 ASP A O 1
ATOM 1767 N N . LYS A 1 228 ? 3.170 -10.040 -14.899 1.00 94.00 228 LYS A N 1
ATOM 1768 C CA . LYS A 1 228 ? 3.933 -10.653 -13.820 1.00 94.00 228 LYS A CA 1
ATOM 1769 C C . LYS A 1 228 ? 4.055 -9.740 -12.605 1.00 94.00 228 LYS A C 1
ATOM 1771 O O . LYS A 1 2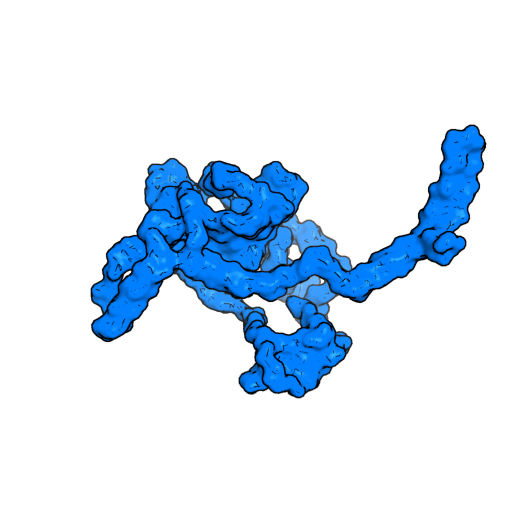28 ? 3.898 -10.203 -11.479 1.00 94.00 228 LYS A O 1
ATOM 1776 N N . THR A 1 229 ? 4.307 -8.447 -12.808 1.00 93.38 229 THR A N 1
ATOM 1777 C CA . THR A 1 229 ? 4.412 -7.491 -11.695 1.00 93.38 229 THR A CA 1
ATOM 1778 C C . THR A 1 229 ? 3.072 -7.362 -10.966 1.00 93.38 229 THR A C 1
ATOM 1780 O O . THR A 1 229 ? 3.037 -7.418 -9.737 1.00 93.38 229 THR A O 1
ATOM 1783 N N . LEU A 1 230 ? 1.965 -7.253 -11.707 1.00 93.88 230 LEU A N 1
ATOM 1784 C CA . LEU A 1 230 ? 0.610 -7.243 -11.152 1.00 93.88 230 LEU A CA 1
ATOM 1785 C C . LEU A 1 230 ? 0.299 -8.544 -10.405 1.00 93.88 230 LEU A C 1
ATOM 1787 O O . LEU A 1 230 ? -0.217 -8.500 -9.290 1.00 93.88 230 LEU A O 1
ATOM 1791 N N . HIS A 1 231 ? 0.659 -9.689 -10.981 1.00 92.19 231 HIS A N 1
ATOM 1792 C CA . HIS A 1 231 ? 0.399 -11.000 -10.400 1.00 92.19 231 HIS A CA 1
ATOM 1793 C C . HIS A 1 231 ? 1.233 -11.303 -9.153 1.00 92.19 231 HIS A C 1
ATOM 1795 O O . HIS A 1 231 ? 0.727 -11.956 -8.243 1.00 92.19 231 HIS A O 1
ATOM 1801 N N . ASP A 1 232 ? 2.487 -10.867 -9.083 1.00 90.06 232 ASP A N 1
ATOM 1802 C CA . ASP A 1 232 ? 3.362 -11.197 -7.956 1.00 90.06 232 ASP A CA 1
ATOM 1803 C C . ASP A 1 232 ? 3.146 -10.220 -6.784 1.00 90.06 232 ASP A C 1
ATOM 1805 O O . ASP A 1 232 ? 3.112 -10.632 -5.621 1.00 90.06 232 ASP A O 1
ATOM 1809 N N . ARG A 1 233 ? 2.947 -8.925 -7.079 1.00 89.50 233 ARG A N 1
ATOM 1810 C CA . ARG A 1 233 ? 3.019 -7.842 -6.078 1.00 89.50 233 ARG A CA 1
ATOM 1811 C C . ARG A 1 233 ? 1.670 -7.249 -5.678 1.00 89.50 233 ARG A C 1
ATOM 1813 O O . ARG A 1 233 ? 1.537 -6.753 -4.562 1.00 89.50 233 ARG A O 1
ATOM 1820 N N . TYR A 1 234 ? 0.666 -7.306 -6.549 1.00 94.81 234 TYR A N 1
ATOM 1821 C CA . TYR A 1 234 ? -0.593 -6.577 -6.371 1.00 94.81 234 TYR A CA 1
ATOM 1822 C C . TYR A 1 234 ? -1.791 -7.523 -6.266 1.00 94.81 234 TYR A C 1
ATOM 1824 O O . TYR A 1 234 ? -1.734 -8.678 -6.669 1.00 94.81 234 TYR A O 1
ATOM 1832 N N . ASP A 1 235 ? -2.887 -7.066 -5.673 1.00 96.75 235 ASP A N 1
ATOM 1833 C CA . ASP A 1 235 ? -4.142 -7.812 -5.562 1.00 96.75 235 ASP A CA 1
ATOM 1834 C C . ASP A 1 235 ? -5.303 -6.884 -5.913 1.00 96.75 235 ASP A C 1
ATOM 1836 O O . ASP A 1 235 ? -5.963 -6.297 -5.050 1.00 96.75 235 ASP A O 1
ATOM 1840 N N . LEU A 1 236 ? -5.508 -6.725 -7.223 1.00 96.94 236 LEU A N 1
ATOM 1841 C CA . LEU A 1 236 ? -6.575 -5.895 -7.777 1.00 96.94 236 LEU A CA 1
ATOM 1842 C C . LEU A 1 236 ? -7.956 -6.413 -7.365 1.00 96.94 236 LEU A C 1
ATOM 1844 O O . LEU A 1 236 ? -8.839 -5.611 -7.087 1.00 96.94 236 LEU A O 1
ATOM 1848 N N . GLY A 1 237 ? -8.134 -7.736 -7.279 1.00 97.50 237 GLY A N 1
ATOM 1849 C CA . GLY A 1 237 ? -9.418 -8.352 -6.948 1.00 97.50 237 GLY A CA 1
ATOM 1850 C C . GLY A 1 237 ? -9.916 -7.926 -5.569 1.00 97.50 237 GLY A C 1
ATOM 1851 O O . GLY A 1 237 ? -10.993 -7.336 -5.453 1.00 97.50 237 GLY A O 1
ATOM 1852 N N . HIS A 1 238 ? -9.109 -8.156 -4.530 1.00 98.06 238 HIS A N 1
ATOM 1853 C CA . HIS A 1 238 ? -9.477 -7.757 -3.172 1.00 98.06 238 HIS A CA 1
ATOM 1854 C C . HIS A 1 238 ? -9.473 -6.237 -2.988 1.00 98.06 238 HIS A C 1
ATOM 1856 O O . HIS A 1 238 ? -10.306 -5.719 -2.249 1.00 98.06 238 HIS A O 1
ATOM 1862 N N . ALA A 1 239 ? -8.587 -5.495 -3.659 1.00 98.00 239 ALA A N 1
ATOM 1863 C CA . ALA A 1 239 ? -8.566 -4.037 -3.543 1.00 98.00 239 ALA A CA 1
ATOM 1864 C C . ALA A 1 239 ? -9.828 -3.393 -4.145 1.00 98.00 239 ALA A C 1
ATOM 1866 O O . ALA A 1 239 ? -10.424 -2.514 -3.521 1.00 98.00 239 ALA A O 1
ATOM 1867 N N . THR A 1 240 ? -10.291 -3.869 -5.306 1.00 98.19 240 THR A N 1
ATOM 1868 C CA . THR A 1 240 ? -11.573 -3.457 -5.892 1.00 98.19 240 THR A CA 1
ATOM 1869 C C . THR A 1 240 ? -12.731 -3.791 -4.949 1.00 98.19 240 THR A C 1
ATOM 1871 O O . THR A 1 240 ? -13.614 -2.957 -4.752 1.00 98.19 240 THR A O 1
ATOM 1874 N N . GLU A 1 241 ? -12.722 -4.973 -4.329 1.00 97.56 241 GLU A N 1
ATOM 1875 C CA . GLU A 1 241 ? -13.752 -5.361 -3.361 1.00 97.56 241 GLU A CA 1
ATOM 1876 C C . GLU A 1 241 ? -13.758 -4.456 -2.123 1.00 97.56 241 GLU A C 1
ATOM 1878 O O . GLU A 1 241 ? -14.814 -3.986 -1.705 1.00 97.56 241 GLU A O 1
ATOM 1883 N N . VAL A 1 242 ? -12.587 -4.118 -1.575 1.00 97.81 242 VAL A N 1
ATOM 1884 C CA . VAL A 1 242 ? -12.472 -3.156 -0.468 1.00 97.81 242 VAL A CA 1
ATOM 1885 C C . VAL A 1 242 ? -13.088 -1.810 -0.849 1.00 97.81 242 VAL A C 1
ATOM 1887 O O . VAL A 1 242 ? -13.893 -1.284 -0.085 1.00 97.81 242 VAL A O 1
ATOM 1890 N N . LEU A 1 243 ? -12.777 -1.267 -2.031 1.00 97.50 243 LEU A N 1
ATOM 1891 C CA . LEU A 1 243 ? -13.356 0.003 -2.487 1.00 97.50 243 LEU A CA 1
ATOM 1892 C C . LEU A 1 243 ? -14.883 -0.085 -2.663 1.00 97.50 243 LEU A C 1
ATOM 1894 O O . LEU A 1 243 ? -15.596 0.861 -2.322 1.00 97.50 243 LEU A O 1
ATOM 1898 N N . ARG A 1 244 ? -15.414 -1.224 -3.135 1.00 97.50 244 ARG A N 1
ATOM 1899 C CA . ARG A 1 244 ? -16.868 -1.464 -3.208 1.00 97.50 244 ARG A CA 1
ATOM 1900 C C . ARG A 1 244 ? -17.509 -1.495 -1.826 1.00 97.50 244 ARG A C 1
ATOM 1902 O O . ARG A 1 244 ? -18.523 -0.834 -1.622 1.00 97.50 244 ARG A O 1
ATOM 1909 N N . ARG A 1 245 ? -16.900 -2.196 -0.870 1.00 97.31 245 ARG A N 1
ATOM 1910 C CA . ARG A 1 245 ? -17.378 -2.282 0.518 1.00 97.31 245 ARG A CA 1
ATOM 1911 C C . ARG A 1 245 ? -17.309 -0.936 1.238 1.00 97.31 245 ARG A C 1
ATOM 1913 O O . ARG A 1 245 ? -18.220 -0.610 1.995 1.00 97.31 245 ARG A O 1
ATOM 1920 N N . VAL A 1 246 ? -16.289 -0.122 0.961 1.00 96.88 246 VAL A N 1
ATOM 1921 C CA . VAL A 1 246 ? -16.218 1.271 1.432 1.00 96.88 246 VAL A CA 1
ATOM 1922 C C . VAL A 1 246 ? -17.367 2.094 0.850 1.00 96.88 246 VAL A C 1
ATOM 1924 O O . VAL A 1 246 ? -18.093 2.750 1.593 1.00 96.88 246 VAL A O 1
ATOM 1927 N N . ARG A 1 247 ? -17.606 2.005 -0.464 1.00 95.81 247 ARG A N 1
ATOM 1928 C CA . ARG A 1 247 ? -18.715 2.702 -1.135 1.00 95.81 247 ARG A CA 1
ATOM 1929 C C . ARG A 1 247 ? -20.093 2.273 -0.626 1.00 95.81 247 ARG A C 1
ATOM 1931 O O . ARG A 1 247 ? -20.990 3.106 -0.534 1.00 95.81 247 ARG A O 1
ATOM 1938 N N . ALA A 1 248 ? -20.262 0.995 -0.299 1.00 96.12 248 ALA A N 1
ATOM 1939 C CA . ALA A 1 248 ? -21.485 0.451 0.284 1.00 96.12 248 ALA A CA 1
ATOM 1940 C C . ALA A 1 248 ? -21.670 0.820 1.771 1.00 96.12 248 ALA A C 1
ATOM 1942 O O . ALA A 1 248 ? -22.737 0.574 2.329 1.00 96.12 248 ALA A O 1
ATOM 1943 N N . GLY A 1 249 ? -20.656 1.406 2.419 1.00 95.38 249 GLY A N 1
ATOM 1944 C CA . GLY A 1 249 ? -20.677 1.742 3.844 1.00 95.38 249 GLY A CA 1
ATOM 1945 C C . GLY A 1 249 ? -20.434 0.552 4.781 1.00 95.38 249 GLY A C 1
ATOM 1946 O O . GLY A 1 249 ? -20.663 0.665 5.981 1.00 95.38 249 GLY A O 1
ATOM 1947 N N . GLU A 1 250 ? -19.971 -0.589 4.265 1.00 96.62 250 GLU A N 1
ATOM 1948 C CA . GLU A 1 250 ? -19.618 -1.765 5.074 1.00 96.62 250 GLU A CA 1
ATOM 1949 C C . GLU A 1 250 ? -18.255 -1.630 5.761 1.00 96.62 250 GLU A C 1
ATOM 1951 O O . GLU A 1 250 ? -18.021 -2.226 6.817 1.00 96.62 250 GLU A O 1
ATOM 1956 N N . ILE A 1 251 ? -17.345 -0.888 5.125 1.00 96.94 251 ILE A N 1
ATOM 1957 C CA . ILE A 1 251 ? -16.054 -0.495 5.680 1.00 96.94 251 ILE A CA 1
ATOM 1958 C C . ILE A 1 251 ? -16.078 1.020 5.839 1.00 96.94 251 ILE A C 1
ATOM 1960 O O . ILE A 1 251 ? -16.148 1.750 4.853 1.00 96.94 251 ILE A O 1
ATOM 1964 N N . GLU A 1 252 ? -15.995 1.502 7.072 1.00 96.62 252 GLU A N 1
ATOM 1965 C CA . GLU A 1 252 ? -15.908 2.937 7.329 1.00 96.62 252 GLU A CA 1
ATOM 1966 C C . GLU A 1 252 ? -14.457 3.426 7.217 1.00 96.62 252 GLU A C 1
ATOM 1968 O O . GLU A 1 252 ? -13.522 2.733 7.621 1.00 96.62 252 GLU A O 1
ATOM 1973 N N . VAL A 1 253 ? -14.259 4.631 6.682 1.00 96.94 253 VAL A N 1
ATOM 1974 C CA . VAL A 1 253 ? -12.951 5.299 6.630 1.00 96.94 253 VAL A CA 1
ATOM 1975 C C . VAL A 1 253 ? -13.039 6.531 7.516 1.00 96.94 253 VAL A C 1
ATOM 1977 O O . VAL A 1 253 ? -13.832 7.433 7.246 1.00 96.94 253 VAL A O 1
ATOM 1980 N N . VAL A 1 254 ? -12.266 6.560 8.601 1.00 95.88 254 VAL A N 1
ATOM 1981 C CA . VAL A 1 254 ? -12.390 7.593 9.641 1.00 95.88 254 VAL A CA 1
ATOM 1982 C C . VAL A 1 254 ? -11.045 8.200 9.999 1.00 95.88 254 VAL A C 1
ATOM 1984 O O . VAL A 1 254 ? -10.012 7.529 9.985 1.00 95.88 254 VAL A O 1
ATOM 1987 N N . LEU A 1 255 ? -11.059 9.478 10.372 1.00 95.44 255 LEU A N 1
ATOM 1988 C CA . LEU A 1 255 ? -9.900 10.110 10.992 1.00 95.44 255 LEU A CA 1
ATOM 1989 C C . LEU A 1 255 ? -9.744 9.568 12.409 1.00 95.44 255 LEU A C 1
ATOM 1991 O O . LEU A 1 255 ? -10.710 9.529 13.168 1.00 95.44 255 LEU A O 1
ATOM 1995 N N . ALA A 1 256 ? -8.526 9.181 12.766 1.00 92.88 256 ALA A N 1
ATOM 1996 C CA . ALA A 1 256 ? -8.218 8.652 14.085 1.00 92.88 256 ALA A CA 1
ATOM 1997 C C . ALA A 1 256 ? -7.019 9.386 14.701 1.00 92.88 256 ALA A C 1
ATOM 1999 O O . ALA A 1 256 ? -6.060 9.710 13.984 1.00 92.88 256 ALA A O 1
ATOM 2000 N N . PRO A 1 257 ? -7.031 9.626 16.026 1.00 90.06 257 PRO A N 1
ATOM 2001 C CA . PRO A 1 257 ? -5.854 10.113 16.726 1.00 90.06 257 PRO A CA 1
ATOM 2002 C C . PRO A 1 257 ? -4.723 9.088 16.626 1.00 90.06 257 PRO A C 1
ATOM 2004 O O . PRO A 1 257 ? -4.941 7.905 16.365 1.00 90.06 257 PRO A O 1
ATOM 2007 N N . ALA A 1 258 ? -3.497 9.543 16.864 1.00 87.00 258 ALA A N 1
ATOM 2008 C CA . ALA A 1 258 ? -2.374 8.628 16.880 1.00 87.00 258 ALA A CA 1
ATOM 2009 C C . ALA A 1 258 ? -2.452 7.657 18.064 1.00 87.00 258 ALA A C 1
ATOM 2011 O O . ALA A 1 258 ? -2.785 8.032 19.188 1.00 87.00 258 ALA A O 1
ATOM 2012 N N . THR A 1 259 ? -2.104 6.411 17.783 1.00 87.88 259 THR A N 1
ATOM 2013 C CA . THR A 1 259 ? -2.072 5.291 18.719 1.00 87.88 259 THR A CA 1
ATOM 2014 C C . THR A 1 259 ? -0.717 4.579 18.674 1.00 87.88 259 THR A C 1
ATOM 2016 O O . THR A 1 259 ? -0.010 4.695 17.665 1.00 87.88 259 THR A O 1
ATOM 2019 N N . PRO A 1 260 ? -0.374 3.743 19.675 1.00 86.62 260 PRO A N 1
ATOM 2020 C CA . PRO A 1 260 ? 0.823 2.902 19.612 1.00 86.62 260 PRO A CA 1
ATOM 2021 C C . PRO A 1 260 ? 0.911 2.034 18.343 1.00 86.62 260 PRO A C 1
ATOM 2023 O O . PRO A 1 260 ? 2.005 1.767 17.847 1.00 86.62 260 PRO A O 1
ATOM 2026 N N . LEU A 1 261 ? -0.235 1.630 17.773 1.00 84.00 261 LEU A N 1
ATOM 2027 C CA . LEU A 1 261 ? -0.278 0.899 16.501 1.00 84.00 261 LEU A CA 1
ATOM 2028 C C . LEU A 1 261 ? 0.159 1.757 15.312 1.00 84.00 261 LEU A C 1
ATOM 2030 O O . LEU A 1 261 ? 0.791 1.235 14.401 1.00 84.00 261 LEU A O 1
ATOM 2034 N N . THR A 1 262 ? -0.157 3.053 15.317 1.00 82.06 262 THR A N 1
ATOM 2035 C CA . THR A 1 262 ? 0.306 3.996 14.285 1.00 82.06 262 THR A CA 1
ATOM 2036 C C . THR A 1 262 ? 1.737 4.479 14.522 1.00 82.06 262 THR A C 1
ATOM 2038 O O . THR A 1 262 ? 2.421 4.827 13.565 1.00 82.06 262 THR A O 1
ATOM 2041 N N . ASP A 1 263 ? 2.223 4.467 15.767 1.00 81.19 263 ASP A N 1
ATOM 2042 C CA . ASP A 1 263 ? 3.600 4.853 16.093 1.00 81.19 263 ASP A CA 1
ATOM 2043 C C . ASP A 1 263 ? 4.615 3.796 15.645 1.00 81.19 263 ASP A C 1
ATOM 2045 O O . ASP A 1 263 ? 5.639 4.141 15.060 1.00 81.19 263 ASP A O 1
ATOM 2049 N N . SER A 1 264 ? 4.312 2.509 15.834 1.00 74.69 264 SER A N 1
ATOM 2050 C CA . SER A 1 264 ? 5.205 1.401 15.465 1.00 74.69 264 SER A CA 1
ATOM 2051 C C . SER A 1 264 ? 5.718 1.427 14.009 1.00 74.69 264 SER A C 1
ATOM 2053 O O . SER A 1 264 ? 6.926 1.249 13.804 1.00 74.69 264 SER A O 1
ATOM 2055 N N . PRO A 1 265 ? 4.878 1.628 12.972 1.00 73.88 265 PRO A N 1
ATOM 2056 C CA . PRO A 1 265 ? 5.380 1.752 11.606 1.00 73.88 265 PRO A CA 1
ATOM 2057 C C . PRO A 1 265 ? 6.174 3.032 11.370 1.00 73.88 265 PRO A C 1
ATOM 2059 O O . PRO A 1 265 ? 7.162 3.011 10.640 1.00 73.88 265 PRO A O 1
ATOM 2062 N N . LEU A 1 266 ? 5.796 4.139 12.013 1.00 77.00 266 LEU A N 1
ATOM 2063 C CA . LEU A 1 266 ? 6.520 5.404 11.892 1.00 77.00 266 LEU A CA 1
ATOM 2064 C C . LEU A 1 266 ? 7.911 5.328 12.530 1.00 77.00 266 LEU A C 1
ATOM 2066 O O . LEU A 1 266 ? 8.875 5.842 11.969 1.00 77.00 266 LEU A O 1
ATOM 2070 N N . GLU A 1 267 ? 8.051 4.645 13.665 1.00 72.88 267 GLU A N 1
ATOM 2071 C CA . GLU A 1 267 ? 9.346 4.389 14.301 1.00 72.88 267 GLU A CA 1
ATOM 2072 C C . GLU A 1 267 ? 10.278 3.591 13.392 1.00 72.88 267 GLU A C 1
ATOM 2074 O O . GLU A 1 267 ? 11.439 3.963 13.217 1.00 72.88 267 GLU A O 1
ATOM 2079 N N . ARG A 1 268 ? 9.742 2.567 12.721 1.00 70.19 268 ARG A N 1
ATOM 2080 C CA . ARG A 1 268 ? 10.461 1.787 11.706 1.00 70.19 268 ARG A CA 1
ATOM 2081 C C . ARG A 1 268 ? 10.782 2.567 10.435 1.00 70.19 268 ARG A C 1
ATOM 2083 O O . ARG A 1 268 ? 11.573 2.081 9.630 1.00 70.19 268 ARG A O 1
ATOM 2090 N N . LEU A 1 269 ? 10.204 3.752 10.246 1.00 66.00 269 LEU A N 1
ATOM 2091 C CA . LEU A 1 269 ? 10.511 4.675 9.153 1.00 66.00 269 LEU A CA 1
ATOM 2092 C C . LEU A 1 269 ? 11.451 5.812 9.570 1.00 66.00 269 LEU A C 1
ATOM 2094 O O . LEU A 1 269 ? 11.886 6.558 8.701 1.00 66.00 269 LEU A O 1
ATOM 2098 N N . ARG A 1 270 ? 11.845 5.931 10.849 1.00 56.25 270 ARG A N 1
ATOM 2099 C CA . ARG A 1 270 ? 12.736 7.017 11.314 1.00 56.25 270 ARG A CA 1
ATOM 2100 C C . ARG A 1 270 ? 14.088 7.067 10.593 1.00 56.25 270 ARG A C 1
ATOM 2102 O O . ARG A 1 270 ? 14.654 8.145 10.482 1.00 56.25 270 ARG A O 1
ATOM 2109 N N . TRP A 1 271 ? 14.582 5.950 10.057 1.00 49.22 271 TRP A N 1
ATOM 2110 C CA . TRP A 1 271 ? 15.803 5.921 9.235 1.00 49.22 271 TRP A CA 1
ATOM 2111 C C . TRP A 1 271 ? 15.602 6.503 7.820 1.00 49.22 271 TRP A C 1
ATOM 2113 O O . TRP A 1 271 ? 16.578 6.899 7.192 1.00 49.22 271 TRP A O 1
ATOM 2123 N N . ARG A 1 272 ? 14.357 6.572 7.310 1.00 45.25 272 ARG A N 1
ATOM 2124 C CA . ARG A 1 272 ? 14.018 7.225 6.028 1.00 45.25 272 ARG A CA 1
ATOM 2125 C C . ARG A 1 272 ? 13.978 8.740 6.116 1.00 45.25 272 ARG A C 1
ATOM 2127 O O . ARG A 1 272 ? 13.910 9.376 5.068 1.00 45.25 272 ARG A O 1
ATOM 2134 N N . ALA A 1 273 ? 14.041 9.316 7.316 1.00 45.06 273 ALA A N 1
ATOM 2135 C CA . ALA A 1 273 ? 14.372 10.720 7.467 1.00 45.06 273 ALA A CA 1
ATOM 2136 C C . ALA A 1 273 ? 15.833 10.912 7.031 1.00 45.06 273 ALA A C 1
ATOM 2138 O O . ALA A 1 273 ? 16.732 11.090 7.848 1.00 45.06 273 ALA A O 1
ATOM 2139 N N . ILE A 1 274 ? 16.068 10.859 5.716 1.00 40.34 274 ILE A N 1
ATOM 2140 C CA . ILE A 1 274 ? 17.135 11.627 5.103 1.00 40.34 274 ILE A CA 1
ATOM 2141 C C . ILE A 1 274 ? 16.833 13.045 5.583 1.00 40.34 274 ILE A C 1
ATOM 2143 O O . ILE A 1 274 ? 15.724 13.525 5.330 1.00 40.34 274 ILE A O 1
ATOM 2147 N N . PRO A 1 275 ? 17.718 13.678 6.366 1.00 42.41 275 PRO A N 1
ATOM 2148 C CA . PRO A 1 275 ? 17.481 15.050 6.761 1.00 42.41 275 PRO A CA 1
ATOM 2149 C C . PRO A 1 275 ? 17.160 15.855 5.496 1.00 42.41 275 PRO A C 1
ATOM 2151 O O . PRO A 1 275 ? 17.812 15.659 4.472 1.00 42.41 275 PRO A O 1
ATOM 2154 N N . ASP A 1 276 ? 16.180 16.763 5.557 1.00 44.84 276 ASP A N 1
ATOM 2155 C CA . ASP A 1 276 ? 15.882 17.697 4.451 1.00 44.84 276 ASP A CA 1
ATOM 2156 C C . ASP A 1 276 ? 17.150 18.447 3.985 1.00 44.84 276 ASP A C 1
ATOM 2158 O O . ASP A 1 276 ? 17.214 18.992 2.884 1.00 44.84 276 ASP A O 1
ATOM 2162 N N . THR A 1 277 ? 18.188 18.448 4.825 1.00 49.50 277 THR A N 1
ATOM 2163 C CA . THR A 1 277 ? 19.560 18.814 4.505 1.00 49.50 277 THR A CA 1
ATOM 2164 C C . THR A 1 277 ? 20.224 17.748 3.620 1.00 49.50 277 THR A C 1
ATOM 2166 O O . THR A 1 277 ? 20.572 16.669 4.113 1.00 49.50 277 THR A O 1
ATOM 2169 N N . PRO A 1 278 ? 20.507 18.045 2.337 1.00 49.53 278 PRO A N 1
ATOM 2170 C CA . PRO A 1 278 ? 21.257 17.130 1.493 1.00 49.53 278 PRO A CA 1
ATOM 2171 C C . PRO A 1 278 ? 22.626 16.841 2.123 1.00 49.53 278 PRO A C 1
ATOM 2173 O O . PRO A 1 278 ? 23.186 17.721 2.789 1.00 49.53 278 PRO A O 1
ATOM 2176 N N . PRO A 1 279 ? 23.198 15.641 1.919 1.00 58.94 279 PRO A N 1
ATOM 2177 C CA . PRO A 1 279 ? 24.473 15.289 2.523 1.00 58.94 279 PRO A CA 1
ATOM 2178 C C . PRO A 1 279 ? 25.536 16.348 2.174 1.00 58.94 279 PRO A C 1
ATOM 2180 O O . PRO A 1 279 ? 25.538 16.866 1.049 1.00 58.94 279 PRO A O 1
ATOM 2183 N N . PRO A 1 280 ? 26.455 16.687 3.099 1.00 66.19 280 PRO A N 1
ATOM 2184 C CA . PRO A 1 280 ? 27.433 17.761 2.902 1.00 66.19 280 PRO A CA 1
ATOM 2185 C C . PRO A 1 280 ? 28.242 17.630 1.606 1.00 66.19 280 PRO A C 1
ATOM 2187 O O . PRO A 1 280 ? 28.637 18.629 1.011 1.00 66.19 280 PRO A O 1
ATOM 2190 N N . THR A 1 281 ? 28.449 16.399 1.137 1.00 59.03 281 THR A N 1
ATOM 2191 C CA . THR A 1 281 ? 29.103 16.067 -0.133 1.00 59.03 281 THR A CA 1
ATOM 2192 C C . THR A 1 281 ? 28.309 16.549 -1.348 1.00 59.03 281 THR A C 1
ATOM 2194 O O . THR A 1 281 ? 28.886 17.165 -2.243 1.00 59.03 281 THR A O 1
ATOM 2197 N N . LEU A 1 282 ? 26.987 16.348 -1.362 1.00 63.28 282 LEU A N 1
ATOM 2198 C CA . LEU A 1 282 ? 26.102 16.836 -2.419 1.00 63.28 282 LEU A CA 1
ATOM 2199 C C . LEU A 1 282 ? 26.024 18.365 -2.398 1.00 63.28 282 LEU A C 1
ATOM 2201 O O . LEU A 1 282 ? 26.156 18.997 -3.444 1.00 63.28 282 LEU A O 1
ATOM 2205 N N . LEU A 1 283 ? 25.887 18.973 -1.214 1.00 75.50 283 LEU A N 1
ATOM 2206 C CA . LEU A 1 283 ? 25.904 20.433 -1.070 1.00 75.50 283 LEU A CA 1
ATOM 2207 C C . LEU A 1 283 ? 27.226 21.031 -1.563 1.00 75.50 283 LEU A C 1
ATOM 2209 O O . LEU A 1 283 ? 27.221 22.066 -2.232 1.00 75.50 283 LEU A O 1
ATOM 2213 N N . ARG A 1 284 ? 28.357 20.367 -1.293 1.00 75.31 284 ARG A N 1
ATOM 2214 C CA . ARG A 1 284 ? 29.669 20.786 -1.796 1.00 75.31 284 ARG A CA 1
ATOM 2215 C C . ARG A 1 284 ? 29.751 20.672 -3.316 1.00 75.31 284 ARG A C 1
ATOM 2217 O O . ARG A 1 284 ? 30.176 21.630 -3.951 1.00 75.31 284 ARG A O 1
ATOM 2224 N N . ALA A 1 285 ? 29.281 19.570 -3.899 1.00 72.12 285 ALA A N 1
ATOM 2225 C CA . ALA A 1 285 ? 29.249 19.381 -5.349 1.00 72.12 285 ALA A CA 1
ATOM 2226 C C . ALA A 1 285 ? 28.361 20.424 -6.053 1.00 72.12 285 ALA A C 1
ATOM 2228 O O . ALA A 1 285 ? 28.771 21.017 -7.051 1.00 72.12 285 ALA A O 1
ATOM 2229 N N . VAL A 1 286 ? 27.173 20.709 -5.505 1.00 79.19 286 VAL A N 1
ATOM 2230 C CA . VAL A 1 286 ? 26.273 21.756 -6.014 1.00 79.19 286 VAL A CA 1
ATOM 2231 C C . VAL A 1 286 ? 26.925 23.133 -5.891 1.00 79.19 286 VAL A C 1
ATOM 2233 O O . VAL A 1 286 ? 26.917 23.894 -6.855 1.00 79.19 286 VAL A O 1
ATOM 2236 N N . LYS A 1 287 ? 27.558 23.445 -4.754 1.00 84.94 287 LYS A N 1
ATOM 2237 C CA . LYS A 1 287 ? 28.282 24.708 -4.554 1.00 84.94 287 LYS A CA 1
ATOM 2238 C C . LYS A 1 287 ? 29.447 24.865 -5.534 1.00 84.94 287 LYS A C 1
ATOM 2240 O O . LYS A 1 287 ? 29.600 25.930 -6.125 1.00 84.94 287 LYS A O 1
ATOM 2245 N N . GLU A 1 288 ? 30.253 23.824 -5.729 1.00 85.56 288 GLU A N 1
ATOM 2246 C CA . GLU A 1 288 ? 31.371 23.818 -6.679 1.00 85.56 288 GLU A CA 1
ATOM 2247 C C . GLU A 1 288 ? 30.893 23.971 -8.129 1.00 85.56 288 GLU A C 1
ATOM 2249 O O . GLU A 1 288 ? 31.553 24.654 -8.917 1.00 85.56 288 GLU A O 1
ATOM 2254 N N . ARG A 1 289 ? 29.743 23.377 -8.478 1.00 88.12 289 ARG A N 1
ATOM 2255 C CA . ARG A 1 289 ? 29.106 23.548 -9.789 1.00 88.12 289 ARG A CA 1
ATOM 2256 C C . ARG A 1 289 ? 28.630 24.985 -9.982 1.00 88.12 289 ARG A C 1
ATOM 2258 O O . ARG A 1 289 ? 29.061 25.631 -10.931 1.00 88.12 289 ARG A O 1
ATOM 2265 N N . LEU A 1 290 ? 27.814 25.499 -9.058 1.00 87.88 290 LEU A N 1
ATOM 2266 C CA . LEU A 1 290 ? 27.279 26.863 -9.111 1.00 87.88 290 LEU A CA 1
ATOM 2267 C C . LEU A 1 290 ? 28.407 27.902 -9.160 1.00 87.88 290 LEU A C 1
ATOM 2269 O O . LEU A 1 290 ? 28.335 28.843 -9.939 1.00 87.88 290 LEU A O 1
ATOM 2273 N N . ALA A 1 291 ? 29.500 27.706 -8.415 1.00 87.19 291 ALA A N 1
ATOM 2274 C CA . ALA A 1 291 ? 30.656 28.607 -8.436 1.00 87.19 291 ALA A CA 1
ATOM 2275 C C . ALA A 1 291 ? 31.353 28.705 -9.807 1.00 87.19 291 ALA A C 1
ATOM 2277 O O . ALA A 1 291 ? 32.042 29.696 -10.073 1.00 87.19 291 ALA A O 1
ATOM 2278 N N . LYS A 1 292 ? 31.188 27.687 -10.662 1.00 85.44 292 LYS A N 1
ATOM 2279 C CA . LYS A 1 292 ? 31.752 27.601 -12.016 1.00 85.44 292 LYS A CA 1
ATOM 2280 C C . LYS A 1 292 ? 30.735 27.933 -13.112 1.00 85.44 292 LYS A C 1
ATOM 2282 O O . LYS A 1 292 ? 31.143 28.054 -14.265 1.00 85.44 292 LYS A O 1
ATOM 2287 N N . GLU A 1 293 ? 29.450 28.078 -12.787 1.00 87.69 293 GLU A N 1
ATOM 2288 C CA . GLU A 1 293 ? 28.424 28.406 -13.778 1.00 87.69 293 GLU A CA 1
ATOM 2289 C C . GLU A 1 293 ? 28.628 29.837 -14.320 1.00 87.69 293 GLU A C 1
ATOM 2291 O O . GLU A 1 293 ? 28.870 30.770 -13.544 1.00 87.69 293 GLU A O 1
ATOM 2296 N N . PRO A 1 294 ? 28.576 30.034 -15.651 1.00 87.38 294 PRO A N 1
ATOM 2297 C CA . PRO A 1 294 ? 28.729 31.348 -16.254 1.00 87.38 294 PRO A CA 1
ATOM 2298 C C . PRO A 1 294 ? 27.484 32.200 -15.987 1.00 87.38 294 PRO A C 1
ATOM 2300 O O . PRO A 1 294 ? 26.371 31.860 -16.381 1.00 87.38 294 PRO A O 1
ATOM 2303 N N . LEU A 1 295 ? 27.686 33.343 -15.344 1.00 89.94 295 LEU A N 1
ATOM 2304 C CA . LEU A 1 295 ? 26.684 34.379 -15.146 1.00 89.94 295 LEU A CA 1
ATOM 2305 C C . LEU A 1 295 ? 26.849 35.478 -16.193 1.00 89.94 295 LEU A C 1
ATOM 2307 O O . LEU A 1 295 ? 27.957 35.965 -16.426 1.00 89.94 295 LEU A O 1
ATOM 2311 N N . ALA A 1 296 ? 25.734 35.927 -16.763 1.00 91.12 296 ALA A N 1
ATOM 2312 C CA . ALA A 1 296 ? 25.676 37.146 -17.557 1.00 91.12 296 ALA A CA 1
ATOM 2313 C C . ALA A 1 296 ? 25.148 38.291 -16.684 1.00 91.12 296 ALA A C 1
ATOM 2315 O O . ALA A 1 296 ? 23.982 38.309 -16.296 1.00 91.12 296 ALA A O 1
ATOM 2316 N N . LEU A 1 297 ? 26.011 39.255 -16.375 1.00 89.31 297 LEU A N 1
ATOM 2317 C CA . LEU A 1 297 ? 25.615 40.493 -15.715 1.00 89.31 297 LEU A CA 1
ATOM 2318 C C . LEU A 1 297 ? 25.221 41.504 -16.785 1.00 89.31 297 LEU A C 1
ATOM 2320 O O . LEU A 1 297 ? 26.028 41.802 -17.666 1.00 89.31 297 LEU A O 1
ATOM 2324 N N . VAL A 1 298 ? 24.002 42.035 -16.7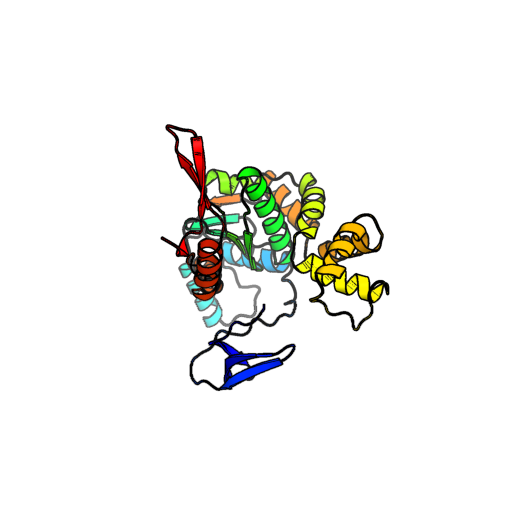07 1.00 93.06 298 VAL A N 1
ATOM 2325 C CA . VAL A 1 298 ? 23.479 43.022 -17.660 1.00 93.06 298 VAL A CA 1
ATOM 2326 C C . VAL A 1 298 ? 23.191 44.328 -16.934 1.00 93.06 298 VAL A C 1
ATOM 2328 O O . VAL A 1 298 ? 22.453 44.366 -15.951 1.00 93.06 298 VAL A O 1
ATOM 2331 N N . CYS A 1 299 ? 23.764 45.422 -17.428 1.00 90.38 299 CYS A N 1
ATOM 2332 C CA . CYS A 1 299 ? 23.460 46.756 -16.941 1.00 90.38 299 CYS A CA 1
ATOM 2333 C C . CYS A 1 299 ? 22.069 47.176 -17.422 1.00 90.38 299 CYS A C 1
ATOM 2335 O O . CYS A 1 299 ? 21.873 47.456 -18.605 1.00 90.38 299 CYS A O 1
ATOM 2337 N N . LEU A 1 300 ? 21.121 47.304 -16.494 1.00 92.00 300 LEU A N 1
ATOM 2338 C CA . LEU A 1 300 ? 19.745 47.714 -16.801 1.00 92.00 300 LEU A CA 1
ATOM 2339 C C . LEU A 1 300 ? 19.632 49.153 -17.339 1.00 92.00 300 LEU A C 1
ATOM 2341 O O . LEU A 1 300 ? 18.588 49.528 -17.857 1.00 92.00 300 LEU A O 1
ATOM 2345 N N . ARG A 1 301 ? 20.693 49.968 -17.229 1.00 88.75 301 ARG A N 1
ATOM 2346 C CA . ARG A 1 301 ? 20.699 51.368 -17.682 1.00 88.75 301 ARG A CA 1
ATOM 2347 C C . ARG A 1 301 ? 21.223 51.560 -19.106 1.00 88.75 301 ARG A C 1
ATOM 2349 O O . ARG A 1 301 ? 20.699 52.400 -19.823 1.00 88.75 301 ARG A O 1
ATOM 2356 N N . CYS A 1 302 ? 22.276 50.842 -19.500 1.00 92.25 302 CYS A N 1
ATOM 2357 C CA . CYS A 1 302 ? 22.925 51.023 -20.808 1.00 92.25 302 CYS A CA 1
ATOM 2358 C C . CYS A 1 302 ? 23.002 49.746 -21.655 1.00 92.25 302 CYS A C 1
ATOM 2360 O O . CYS A 1 302 ? 23.558 49.783 -22.746 1.00 92.25 302 CYS A O 1
ATOM 2362 N N . GLY A 1 303 ? 22.490 48.614 -21.164 1.00 88.56 303 GLY A N 1
ATOM 2363 C CA . GLY A 1 303 ? 22.476 47.344 -21.894 1.00 88.56 303 GLY A CA 1
ATOM 2364 C C . GLY A 1 303 ? 23.834 46.645 -22.005 1.00 88.56 303 GLY A C 1
ATOM 2365 O O . GLY A 1 303 ? 23.917 45.569 -22.591 1.00 88.56 303 GLY A O 1
ATOM 2366 N N . PHE A 1 304 ? 24.902 47.214 -21.434 1.00 92.94 304 PHE A N 1
ATOM 2367 C CA . PHE A 1 304 ? 26.212 46.567 -21.391 1.00 92.94 304 PHE A CA 1
ATOM 2368 C C . PHE A 1 304 ? 26.119 45.221 -20.662 1.00 92.94 304 PHE A C 1
ATOM 2370 O O . PHE A 1 304 ? 25.618 45.169 -19.536 1.00 92.94 304 PHE A O 1
ATOM 2377 N N . SER A 1 305 ? 26.613 44.149 -21.287 1.00 90.69 305 SER A N 1
ATOM 2378 C CA . SER A 1 305 ? 26.631 42.809 -20.701 1.00 90.69 305 SER A CA 1
ATOM 2379 C C . SER A 1 305 ? 28.055 42.292 -20.525 1.00 90.69 305 SER A C 1
ATOM 2381 O O . SER A 1 305 ? 28.940 42.548 -21.342 1.00 90.69 305 SER A O 1
ATOM 2383 N N . ARG A 1 306 ? 28.285 41.565 -19.432 1.00 89.56 306 ARG A N 1
ATOM 2384 C CA . ARG A 1 306 ? 29.566 40.930 -19.124 1.00 89.56 306 ARG A CA 1
ATOM 2385 C C . ARG A 1 306 ? 29.334 39.519 -18.613 1.00 89.56 306 ARG A C 1
ATOM 2387 O O . ARG A 1 306 ? 28.479 39.306 -17.759 1.00 89.56 306 ARG A O 1
ATOM 2394 N N . GLN A 1 307 ? 30.144 38.577 -19.087 1.00 90.00 307 GLN A N 1
ATOM 2395 C CA . GLN A 1 307 ? 30.172 37.225 -18.540 1.00 90.00 307 GLN A CA 1
ATOM 2396 C C . GLN A 1 307 ? 31.187 37.105 -17.400 1.00 90.00 307 GLN A C 1
ATOM 2398 O O . GLN A 1 307 ? 32.295 37.643 -17.473 1.00 90.00 307 GLN A O 1
ATOM 2403 N N . THR A 1 308 ? 30.799 36.414 -16.335 1.00 88.44 308 THR A N 1
ATOM 2404 C CA . THR A 1 308 ? 31.636 36.129 -15.164 1.00 88.44 308 THR A CA 1
ATOM 2405 C C . THR A 1 308 ? 31.230 34.793 -14.544 1.00 88.44 308 THR A C 1
ATOM 2407 O O . THR A 1 308 ? 30.283 34.167 -14.998 1.00 88.44 308 THR A O 1
ATOM 2410 N N . THR A 1 309 ? 31.922 34.349 -13.500 1.00 88.12 309 THR A N 1
ATOM 2411 C CA . THR A 1 309 ? 31.481 33.243 -12.639 1.00 88.12 309 THR A CA 1
ATOM 2412 C C . THR A 1 309 ? 31.359 33.733 -11.192 1.00 88.12 309 THR A C 1
ATOM 2414 O O . THR A 1 309 ? 32.042 34.700 -10.833 1.00 88.12 309 THR A O 1
ATOM 2417 N N . PRO A 1 310 ? 30.529 33.098 -10.342 1.00 82.25 310 PRO A N 1
ATOM 2418 C CA . PRO A 1 310 ? 30.387 33.495 -8.941 1.00 82.25 310 PRO A CA 1
ATOM 2419 C C . PRO A 1 310 ? 31.692 33.411 -8.147 1.00 82.25 310 PRO A C 1
ATOM 2421 O O . PRO A 1 310 ? 31.944 34.265 -7.316 1.00 82.25 310 PRO A O 1
ATOM 2424 N N . GLY A 1 311 ? 32.556 32.425 -8.423 1.00 73.81 311 GLY A N 1
ATOM 2425 C CA . GLY A 1 311 ? 33.823 32.254 -7.696 1.00 73.81 311 GLY A CA 1
ATOM 2426 C C . GLY A 1 311 ? 34.910 33.295 -8.002 1.00 73.81 311 GLY A C 1
ATOM 2427 O O . GLY A 1 311 ? 35.992 33.219 -7.427 1.00 73.81 311 GLY A O 1
ATOM 2428 N N . ARG A 1 312 ? 34.669 34.225 -8.936 1.00 64.94 312 ARG A N 1
ATOM 2429 C CA . ARG A 1 312 ? 35.582 35.335 -9.268 1.00 64.94 312 ARG A CA 1
ATOM 2430 C C . ARG A 1 312 ? 35.184 36.666 -8.608 1.00 64.94 312 ARG A C 1
ATOM 2432 O O . ARG A 1 312 ? 35.799 37.681 -8.933 1.00 64.94 312 ARG A O 1
ATOM 2439 N N . TYR A 1 313 ? 34.185 36.654 -7.725 1.00 55.84 313 TYR A N 1
ATOM 2440 C CA . TYR A 1 313 ? 33.702 37.798 -6.948 1.00 55.84 313 TYR A CA 1
ATOM 2441 C C . TYR A 1 313 ? 33.748 37.518 -5.447 1.00 55.84 313 TYR A C 1
ATOM 2443 O O . TYR A 1 313 ? 33.575 36.340 -5.061 1.00 55.84 313 TYR A O 1
#

InterPro domains:
  IPR013701 Lhr-like, DEAD/H associated domain [PF08494] (90-255)
  IPR052511 ATP-dependent Helicase [PTHR47962] (4-264)

Radius of gyration: 24.48 Å; chains: 1; bounding box: 57×74×58 Å